Protein AF-A0A6A6HXL9-F1 (afdb_monomer_lite)

Structure (mmCIF, N/CA/C/O backbone):
data_AF-A0A6A6HXL9-F1
#
_entry.id   AF-A0A6A6HXL9-F1
#
loop_
_atom_site.group_PDB
_atom_site.id
_atom_site.type_symbol
_atom_site.label_atom_id
_atom_site.label_alt_id
_atom_site.label_comp_id
_atom_site.label_asym_id
_atom_site.label_entity_id
_atom_site.label_seq_id
_atom_site.pdbx_PDB_ins_code
_atom_site.Cartn_x
_atom_site.Cartn_y
_atom_site.Cartn_z
_atom_site.occupancy
_atom_site.B_iso_or_equiv
_atom_site.auth_seq_id
_atom_site.auth_comp_id
_atom_site.auth_asym_id
_atom_site.auth_atom_id
_atom_site.pdbx_PDB_model_num
ATOM 1 N N . MET A 1 1 ? -12.261 -59.265 17.329 1.00 47.91 1 MET A N 1
ATOM 2 C CA . MET A 1 1 ? -12.125 -58.884 15.908 1.00 47.91 1 MET A CA 1
ATOM 3 C C . MET A 1 1 ? -12.742 -57.507 15.734 1.00 47.91 1 MET A C 1
ATOM 5 O O . MET A 1 1 ? -13.935 -57.395 15.990 1.00 47.91 1 MET A O 1
ATOM 9 N N . PRO A 1 2 ? -11.963 -56.452 15.444 1.00 52.28 2 PRO A N 1
ATOM 10 C CA . PRO A 1 2 ? -12.512 -55.109 15.290 1.00 52.28 2 PRO A CA 1
ATOM 11 C C . PRO A 1 2 ? -13.145 -54.939 13.904 1.00 52.28 2 PRO A C 1
ATOM 13 O O . PRO A 1 2 ? -12.567 -55.336 12.894 1.00 52.28 2 PRO A O 1
ATOM 16 N N . ALA A 1 3 ? -14.354 -54.377 13.887 1.00 55.91 3 ALA A N 1
ATOM 17 C CA . ALA A 1 3 ? -15.133 -54.100 12.690 1.00 55.91 3 ALA A CA 1
ATOM 18 C C . ALA A 1 3 ? -14.475 -52.991 11.856 1.00 55.91 3 ALA A C 1
ATOM 20 O O . ALA A 1 3 ? -14.174 -51.907 12.356 1.00 55.91 3 ALA A O 1
ATOM 21 N N . SER A 1 4 ? -14.247 -53.285 10.580 1.00 59.31 4 SER A N 1
ATOM 22 C CA . SER A 1 4 ? -13.677 -52.380 9.589 1.00 59.31 4 SER A CA 1
ATOM 23 C C . SER A 1 4 ? -14.710 -51.318 9.204 1.00 59.31 4 SER A C 1
ATOM 25 O O . SER A 1 4 ? -15.701 -51.624 8.545 1.00 59.31 4 SER A O 1
ATOM 27 N N . ALA A 1 5 ? -14.496 -50.072 9.625 1.00 63.41 5 ALA A N 1
ATOM 28 C CA . ALA A 1 5 ? -15.310 -48.943 9.191 1.00 63.41 5 ALA A CA 1
ATOM 29 C C . ALA A 1 5 ? -14.911 -48.543 7.761 1.00 63.41 5 ALA A C 1
ATOM 31 O O . ALA A 1 5 ? -13.765 -48.177 7.502 1.00 63.41 5 ALA A O 1
ATOM 32 N N . SER A 1 6 ? -15.855 -48.640 6.825 1.00 66.69 6 SER A N 1
ATOM 33 C CA . SER A 1 6 ? -15.689 -48.216 5.434 1.00 66.69 6 SER A CA 1
ATOM 34 C C . SER A 1 6 ? -15.653 -46.690 5.337 1.00 66.69 6 SER A C 1
ATOM 36 O O . SER A 1 6 ? -16.589 -46.016 5.771 1.00 66.69 6 SER A O 1
ATOM 38 N N . VAL A 1 7 ? -14.584 -46.149 4.752 1.00 67.62 7 VAL A N 1
ATOM 39 C CA . VAL A 1 7 ? -14.419 -44.712 4.498 1.00 67.62 7 VAL A CA 1
ATOM 40 C C . VAL A 1 7 ? -15.369 -44.283 3.369 1.00 67.62 7 VAL A C 1
ATOM 42 O O . VAL A 1 7 ? -15.349 -44.910 2.309 1.00 67.62 7 VAL A O 1
ATOM 45 N N . PRO A 1 8 ? -16.201 -43.241 3.552 1.00 66.19 8 PRO A N 1
ATOM 46 C CA . PRO A 1 8 ? -17.099 -42.770 2.505 1.00 66.19 8 PRO A CA 1
ATOM 47 C C . PRO A 1 8 ? -16.317 -42.119 1.357 1.00 66.19 8 PRO A C 1
ATOM 49 O O . PRO A 1 8 ? -15.519 -41.203 1.554 1.00 66.19 8 PRO A O 1
ATOM 52 N N . THR A 1 9 ? -16.568 -42.595 0.139 1.00 68.81 9 THR A N 1
ATOM 53 C CA . THR A 1 9 ? -16.040 -42.025 -1.103 1.00 68.81 9 THR A CA 1
ATOM 54 C C . THR A 1 9 ? -16.767 -40.717 -1.415 1.00 68.81 9 THR A C 1
ATOM 56 O O . THR A 1 9 ? -17.932 -40.723 -1.805 1.00 68.81 9 THR A O 1
ATOM 59 N N . LEU A 1 10 ? -16.085 -39.584 -1.246 1.00 56.97 10 LEU A N 1
ATOM 60 C CA . LEU A 1 10 ? -16.590 -38.274 -1.659 1.00 56.97 10 LEU A CA 1
ATOM 61 C C . LEU A 1 10 ? -16.440 -38.114 -3.177 1.00 56.97 10 LEU A C 1
ATOM 63 O O . LEU A 1 10 ? -15.331 -38.018 -3.700 1.00 56.97 10 LEU A O 1
ATOM 67 N N . HIS A 1 11 ? -17.569 -38.088 -3.884 1.00 54.56 11 HIS A N 1
ATOM 68 C CA . HIS A 1 11 ? -17.631 -37.796 -5.313 1.00 54.56 11 HIS A CA 1
ATOM 69 C C . HIS A 1 11 ? -17.747 -36.279 -5.505 1.00 54.56 11 HIS A C 1
ATOM 71 O O . HIS A 1 11 ? -18.817 -35.696 -5.342 1.00 54.56 11 HIS A O 1
ATOM 77 N N . ILE A 1 12 ? -16.622 -35.626 -5.801 1.00 57.84 12 ILE A N 1
ATOM 78 C CA . ILE A 1 12 ? -16.583 -34.197 -6.124 1.00 57.84 12 ILE A CA 1
ATOM 79 C C . ILE A 1 12 ? -17.035 -34.049 -7.579 1.00 57.84 12 ILE A C 1
ATOM 81 O O . ILE A 1 12 ? -16.292 -34.372 -8.506 1.00 57.84 12 ILE A O 1
ATOM 85 N N . GLN A 1 13 ? -18.269 -33.591 -7.780 1.00 48.25 13 GLN A N 1
ATOM 86 C CA . GLN A 1 13 ? -18.764 -33.207 -9.099 1.00 48.25 13 GLN A CA 1
ATOM 87 C C . GLN A 1 13 ? -18.035 -31.932 -9.545 1.00 48.25 13 GLN A C 1
ATOM 89 O O . GLN A 1 13 ? -18.138 -30.891 -8.899 1.00 48.25 13 GLN A O 1
ATOM 94 N N . ARG A 1 14 ? -17.266 -32.029 -10.636 1.00 47.59 14 ARG A N 1
ATOM 95 C CA . ARG A 1 14 ? -16.669 -30.875 -11.319 1.00 47.59 14 ARG A CA 1
ATOM 96 C C . ARG A 1 14 ? -17.789 -30.077 -12.005 1.00 47.59 14 ARG A C 1
ATOM 98 O O . ARG A 1 14 ? -18.457 -30.652 -12.867 1.00 47.59 14 ARG A O 1
ATOM 105 N N . PRO A 1 15 ? -18.005 -28.796 -11.665 1.00 59.50 15 PRO A N 1
ATOM 106 C CA . PRO A 1 15 ? -18.901 -27.948 -12.439 1.00 59.50 15 PRO A CA 1
ATOM 107 C C . PRO A 1 15 ? -18.324 -27.789 -13.849 1.00 59.50 15 PRO A C 1
ATOM 109 O O . PRO A 1 15 ? -17.173 -27.392 -14.017 1.00 59.50 15 PRO A O 1
ATOM 112 N N . SER A 1 16 ? -19.116 -28.191 -14.838 1.00 63.38 16 SER A N 1
ATOM 113 C CA . SER A 1 16 ? -18.809 -28.085 -16.262 1.00 63.38 16 SER A CA 1
ATOM 114 C C . SER A 1 16 ? -19.539 -26.855 -16.781 1.00 63.38 16 SER A C 1
ATOM 116 O O . SER A 1 16 ? -20.730 -26.961 -17.016 1.00 63.38 16 SER A O 1
ATOM 118 N N . ASP A 1 17 ? -18.851 -25.716 -16.865 1.00 53.56 17 ASP A N 1
ATOM 119 C CA . ASP A 1 17 ? -19.251 -24.531 -17.642 1.00 53.56 17 ASP A CA 1
ATOM 120 C C . ASP A 1 17 ? -18.005 -23.634 -17.814 1.00 53.56 17 ASP A C 1
ATOM 122 O O . ASP A 1 17 ? -17.835 -22.600 -17.167 1.00 53.56 17 ASP A O 1
ATOM 126 N N . GLU A 1 18 ? -17.077 -24.098 -18.658 1.00 56.22 18 GLU A N 1
ATOM 127 C CA . GLU A 1 18 ? -15.934 -23.337 -19.178 1.00 56.22 18 GLU A CA 1
ATOM 128 C C . GLU A 1 18 ? -16.396 -22.518 -20.392 1.00 56.22 18 GLU A C 1
ATOM 130 O O . GLU A 1 18 ? -16.389 -22.981 -21.531 1.00 56.22 18 GLU A O 1
ATOM 135 N N . SER A 1 19 ? -16.812 -21.277 -20.155 1.00 59.06 19 SER A N 1
ATOM 136 C CA . SER A 1 19 ? -16.656 -20.223 -21.157 1.00 59.06 19 SER A CA 1
ATOM 137 C C . SER A 1 19 ? -15.348 -19.504 -20.848 1.00 59.06 19 SER A C 1
ATOM 139 O O . SER A 1 19 ? -15.317 -18.613 -19.995 1.00 59.06 19 SER A O 1
ATOM 141 N N . ASP A 1 20 ? -14.280 -19.954 -21.510 1.00 50.62 20 ASP A N 1
ATOM 142 C CA . ASP A 1 20 ? -12.926 -19.403 -21.463 1.00 50.62 20 ASP A CA 1
ATOM 143 C C . ASP A 1 20 ? -12.924 -17.935 -21.901 1.00 50.62 20 ASP A C 1
ATOM 145 O O . ASP A 1 20 ? -12.705 -17.580 -23.060 1.00 50.62 20 ASP A O 1
ATOM 149 N N . ASN A 1 21 ? -13.182 -17.050 -20.945 1.00 60.19 21 ASN A N 1
ATOM 150 C CA . ASN A 1 21 ? -12.810 -15.656 -21.061 1.00 60.19 21 ASN A CA 1
ATOM 151 C C . ASN A 1 21 ? -11.294 -15.614 -20.866 1.00 60.19 21 ASN A C 1
ATOM 153 O O . ASN A 1 21 ? -10.816 -15.610 -19.731 1.00 60.19 21 ASN A O 1
ATOM 157 N N . ILE A 1 22 ? -10.554 -15.684 -21.977 1.00 60.84 22 ILE A N 1
ATOM 158 C CA . ILE A 1 22 ? -9.100 -15.530 -22.026 1.00 60.84 22 ILE A CA 1
ATOM 159 C C . ILE A 1 22 ? -8.794 -14.126 -21.495 1.00 60.84 22 ILE A C 1
ATOM 161 O O . ILE A 1 22 ? -8.727 -13.156 -22.246 1.00 60.84 22 ILE A O 1
ATOM 165 N N . GLN A 1 23 ? -8.675 -14.001 -20.173 1.00 62.59 23 GLN A N 1
ATOM 166 C CA . GLN A 1 23 ? -8.097 -12.830 -19.541 1.00 62.59 23 GLN A CA 1
ATOM 167 C C . GLN A 1 23 ? -6.667 -12.768 -20.052 1.00 62.59 23 GLN A C 1
ATOM 169 O O . GLN A 1 23 ? -5.831 -13.578 -19.650 1.00 62.59 23 GLN A O 1
ATOM 174 N N . GLU A 1 24 ? -6.409 -11.844 -20.977 1.00 65.69 24 GLU A N 1
ATOM 175 C CA . GLU A 1 24 ? -5.057 -11.459 -21.350 1.00 65.69 24 GLU A CA 1
ATOM 176 C C . GLU A 1 24 ? -4.260 -11.297 -20.057 1.00 65.69 24 GLU A C 1
ATOM 178 O O . GLU A 1 24 ? -4.575 -10.461 -19.205 1.00 65.69 24 GLU A O 1
ATOM 183 N N . HIS A 1 25 ? -3.279 -12.179 -19.872 1.00 61.84 25 HIS A N 1
ATOM 184 C CA . HIS A 1 25 ? -2.370 -12.132 -18.745 1.00 61.84 25 HIS A CA 1
ATOM 185 C C . HIS A 1 25 ? -1.546 -10.856 -18.881 1.00 61.84 25 HIS A C 1
ATOM 187 O O . HIS A 1 25 ? -0.476 -10.860 -19.486 1.00 61.84 25 HIS A O 1
ATOM 193 N N . VAL A 1 26 ? -2.062 -9.753 -18.338 1.00 68.44 26 VAL A N 1
ATOM 194 C CA . VAL A 1 26 ? -1.298 -8.518 -18.197 1.00 68.44 26 VAL A CA 1
ATOM 195 C C . VAL A 1 26 ? -0.041 -8.887 -17.406 1.00 68.44 26 VAL A C 1
ATOM 197 O O . VAL A 1 26 ? -0.174 -9.420 -16.295 1.00 68.44 26 VAL A O 1
ATOM 200 N N . PRO A 1 27 ? 1.165 -8.689 -17.968 1.00 70.19 27 PRO A N 1
ATOM 201 C CA . PRO A 1 27 ? 2.398 -9.039 -17.287 1.00 70.19 27 PRO A CA 1
ATOM 202 C C . PRO A 1 27 ? 2.430 -8.322 -15.937 1.00 70.19 27 PRO A C 1
ATOM 204 O O . PRO A 1 27 ? 2.300 -7.102 -15.854 1.00 70.19 27 PRO A O 1
ATOM 207 N N . LEU A 1 28 ? 2.531 -9.107 -14.865 1.00 81.31 28 LEU A N 1
ATOM 208 C CA . LEU A 1 28 ? 2.589 -8.585 -13.507 1.00 81.31 28 LEU A CA 1
ATOM 209 C C . LEU A 1 28 ? 3.948 -7.910 -13.320 1.00 81.31 28 LEU A C 1
ATOM 211 O O . LEU A 1 28 ? 4.954 -8.583 -13.094 1.00 81.31 28 LEU A O 1
ATOM 215 N N . THR A 1 29 ? 3.980 -6.584 -13.418 1.00 85.44 29 THR A N 1
ATOM 216 C CA . THR A 1 29 ? 5.176 -5.803 -13.101 1.00 85.44 29 THR A CA 1
ATOM 217 C C . THR A 1 29 ? 5.514 -5.974 -11.622 1.00 85.44 29 THR A C 1
ATOM 219 O O . THR A 1 29 ? 4.645 -5.857 -10.750 1.00 85.44 29 THR A O 1
ATOM 222 N N . ILE A 1 30 ? 6.782 -6.275 -11.335 1.00 93.69 30 ILE A N 1
ATOM 223 C CA . ILE A 1 30 ? 7.296 -6.343 -9.966 1.00 93.69 30 ILE A CA 1
ATOM 224 C C . ILE A 1 30 ? 7.164 -4.946 -9.363 1.00 93.69 30 ILE A C 1
ATOM 226 O O . ILE A 1 30 ? 7.726 -3.983 -9.877 1.00 93.69 30 ILE A O 1
ATOM 230 N N . ALA A 1 31 ? 6.402 -4.836 -8.280 1.00 95.00 31 ALA A N 1
ATOM 231 C CA . ALA A 1 31 ? 6.216 -3.573 -7.586 1.00 95.00 31 ALA A CA 1
ATOM 232 C C . ALA A 1 31 ? 7.397 -3.264 -6.658 1.00 95.00 31 ALA A C 1
ATOM 234 O O . ALA A 1 31 ? 7.707 -2.101 -6.431 1.00 95.00 31 ALA A O 1
ATOM 235 N N . GLY A 1 32 ? 8.057 -4.294 -6.130 1.00 96.06 32 GLY A N 1
ATOM 236 C CA . GLY A 1 32 ? 9.288 -4.221 -5.341 1.00 96.06 32 GLY A CA 1
ATOM 237 C C . GLY A 1 32 ? 9.408 -5.433 -4.425 1.00 96.06 32 GLY A C 1
ATOM 238 O O . GLY A 1 32 ? 8.802 -6.458 -4.720 1.00 96.06 32 GLY A O 1
ATOM 239 N N . ASP A 1 33 ? 10.136 -5.320 -3.314 1.00 97.69 33 ASP A N 1
ATOM 240 C CA . ASP A 1 33 ? 10.477 -6.472 -2.469 1.00 97.69 33 ASP A CA 1
ATOM 241 C C . ASP A 1 33 ? 10.026 -6.317 -1.012 1.00 97.69 33 ASP A C 1
ATOM 243 O O . ASP A 1 33 ? 10.105 -5.247 -0.402 1.00 97.69 33 ASP A O 1
ATOM 247 N N . TRP A 1 34 ? 9.592 -7.429 -0.423 1.00 98.06 34 TRP A N 1
ATOM 248 C CA . TRP A 1 34 ? 9.350 -7.579 1.009 1.00 98.06 34 TRP A CA 1
ATOM 249 C C . TRP A 1 34 ? 10.509 -8.338 1.645 1.00 98.06 34 TRP A C 1
ATOM 251 O O . TRP A 1 34 ? 10.857 -9.430 1.204 1.00 98.06 34 TRP A O 1
ATOM 261 N N . HIS A 1 35 ? 11.077 -7.791 2.713 1.00 98.31 35 HIS A N 1
ATOM 262 C CA . HIS A 1 35 ? 12.181 -8.398 3.443 1.00 98.31 35 HIS A CA 1
ATOM 263 C C . HIS A 1 35 ? 11.702 -8.911 4.802 1.00 98.31 35 HIS A C 1
ATOM 265 O O . HIS A 1 35 ? 11.197 -8.170 5.656 1.00 98.31 35 HIS A O 1
ATOM 271 N N . CYS A 1 36 ? 11.881 -10.210 5.018 1.00 98.56 36 CYS A N 1
ATOM 272 C CA . CYS A 1 36 ? 11.519 -10.859 6.270 1.00 98.56 36 CYS A CA 1
ATOM 273 C C . CYS A 1 36 ? 12.477 -10.456 7.403 1.00 98.56 36 CYS A C 1
ATOM 275 O O . CYS A 1 36 ? 13.676 -10.700 7.318 1.00 98.56 36 CYS A O 1
ATOM 277 N N . CYS A 1 37 ? 11.965 -9.964 8.535 1.00 98.19 37 CYS A N 1
ATOM 278 C CA . CYS A 1 37 ? 12.830 -9.520 9.637 1.00 98.19 37 CYS A CA 1
ATOM 279 C C . CYS A 1 37 ? 13.621 -10.645 10.340 1.00 98.19 37 CYS A C 1
ATOM 281 O O . CYS A 1 37 ? 14.523 -10.354 11.122 1.00 98.19 37 CYS A O 1
ATOM 283 N N . LYS A 1 38 ? 13.276 -11.923 10.109 1.00 98.12 38 LYS A N 1
ATOM 284 C CA . LYS A 1 38 ? 13.962 -13.075 10.723 1.00 98.12 38 LYS A CA 1
ATOM 285 C C . LYS A 1 38 ? 15.112 -13.610 9.875 1.00 98.12 38 LYS A C 1
ATOM 287 O O . LYS A 1 38 ? 16.192 -13.820 10.407 1.00 98.12 38 LYS A O 1
ATOM 292 N N . CYS A 1 39 ? 14.883 -13.853 8.585 1.00 98.19 39 CYS A N 1
ATOM 293 C CA . CYS A 1 39 ? 15.895 -14.428 7.691 1.00 98.19 39 CYS A CA 1
ATOM 294 C C . CYS A 1 39 ? 16.477 -13.425 6.687 1.00 98.19 39 CYS A C 1
ATOM 296 O O . CYS A 1 39 ? 17.417 -13.775 5.987 1.00 98.19 39 CYS A O 1
ATOM 298 N N . GLN A 1 40 ? 15.927 -12.207 6.608 1.00 97.81 40 GLN A N 1
ATOM 299 C CA . GLN A 1 40 ? 16.353 -11.126 5.708 1.00 97.81 40 GLN A CA 1
ATOM 300 C C . GLN A 1 40 ? 16.277 -11.461 4.209 1.00 97.81 40 GLN A C 1
ATOM 302 O O . GLN A 1 40 ? 16.789 -10.709 3.387 1.00 97.81 40 GLN A O 1
ATOM 307 N N . LEU A 1 41 ? 15.611 -12.561 3.838 1.00 98.00 41 LEU A N 1
ATOM 308 C CA . LEU A 1 41 ? 15.417 -12.927 2.438 1.00 98.00 41 LEU A CA 1
ATOM 309 C C . LEU A 1 41 ? 14.388 -11.988 1.782 1.00 98.00 41 LEU A C 1
ATOM 311 O O . LEU A 1 41 ? 13.295 -11.825 2.346 1.00 98.00 41 LEU A O 1
ATOM 315 N N . PRO A 1 42 ? 14.713 -11.394 0.618 1.00 97.88 42 PRO A N 1
ATOM 316 C CA . PRO A 1 42 ? 13.768 -10.618 -0.172 1.00 97.88 42 PRO A CA 1
ATOM 317 C C . PRO A 1 42 ? 12.762 -11.544 -0.858 1.00 97.88 42 PRO A C 1
ATOM 319 O O . PRO A 1 42 ? 13.106 -12.618 -1.347 1.00 97.88 42 PRO A O 1
ATOM 322 N N . THR A 1 43 ? 11.503 -11.126 -0.900 1.00 97.44 43 THR A N 1
ATOM 323 C CA . THR A 1 43 ? 10.429 -11.787 -1.644 1.00 97.44 43 THR A CA 1
ATOM 324 C C . THR A 1 43 ? 9.775 -10.759 -2.563 1.00 97.44 43 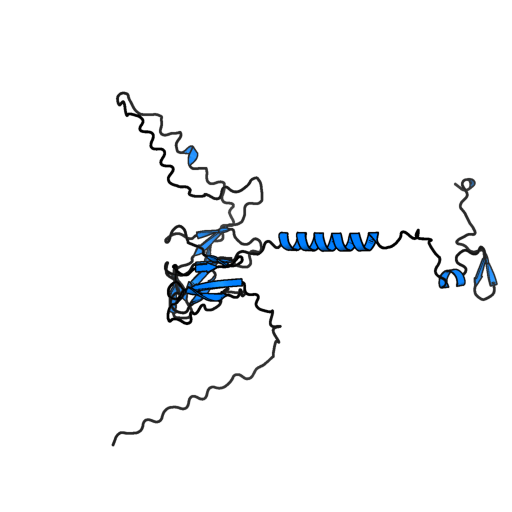THR A C 1
ATOM 326 O O . THR A 1 43 ? 9.304 -9.736 -2.053 1.00 97.44 43 THR A O 1
ATOM 329 N N . PRO A 1 44 ? 9.705 -11.010 -3.880 1.00 97.25 44 PRO A N 1
ATOM 330 C CA . PRO A 1 44 ? 9.127 -10.057 -4.814 1.00 97.25 44 PRO A CA 1
ATOM 331 C C . PRO A 1 44 ? 7.627 -9.890 -4.565 1.00 97.25 44 PRO A C 1
ATOM 333 O O . PRO A 1 44 ? 6.898 -10.849 -4.294 1.00 97.25 44 PRO A O 1
ATOM 336 N N . ILE A 1 45 ? 7.167 -8.653 -4.688 1.00 97.00 45 ILE A N 1
ATOM 337 C CA . ILE A 1 45 ? 5.783 -8.233 -4.517 1.00 97.00 45 ILE A CA 1
ATOM 338 C C . ILE A 1 45 ? 5.244 -7.782 -5.867 1.00 97.00 45 ILE A C 1
ATOM 340 O O . ILE A 1 45 ? 5.894 -7.047 -6.608 1.00 97.00 45 ILE A O 1
ATOM 344 N N . TYR A 1 46 ? 4.007 -8.169 -6.149 1.00 95.50 46 TYR A N 1
ATOM 345 C CA . TYR A 1 46 ? 3.286 -7.776 -7.351 1.00 95.50 46 TYR A CA 1
ATOM 346 C C . TYR A 1 46 ? 2.032 -7.016 -6.945 1.00 95.50 46 TYR A C 1
ATOM 348 O O . TYR A 1 46 ? 1.307 -7.462 -6.052 1.00 95.50 46 TYR A O 1
ATOM 356 N N . LEU A 1 47 ? 1.769 -5.891 -7.607 1.00 94.12 47 LEU A N 1
ATOM 357 C CA . LEU A 1 47 ? 0.547 -5.126 -7.388 1.00 94.12 47 LEU A CA 1
ATOM 358 C C . LEU A 1 47 ? -0.600 -5.694 -8.223 1.00 94.12 47 LEU A C 1
ATOM 360 O O . LEU A 1 47 ? -0.442 -6.009 -9.401 1.00 94.12 47 LEU A O 1
ATOM 364 N N . ARG A 1 48 ? -1.769 -5.823 -7.598 1.00 93.25 48 ARG A N 1
ATOM 365 C CA . ARG A 1 48 ? -3.011 -6.290 -8.222 1.00 93.25 48 ARG A CA 1
ATOM 366 C C . ARG A 1 48 ? -4.160 -5.355 -7.862 1.00 93.25 48 ARG A C 1
ATOM 368 O O . ARG A 1 48 ? -4.169 -4.751 -6.790 1.00 93.25 48 ARG A O 1
ATOM 375 N N . ALA A 1 49 ? -5.147 -5.259 -8.747 1.00 91.19 49 ALA A N 1
ATOM 376 C CA . ALA A 1 49 ? -6.395 -4.563 -8.452 1.00 91.19 49 ALA A CA 1
ATOM 377 C C . ALA A 1 49 ? -7.239 -5.337 -7.421 1.00 91.19 49 ALA A C 1
ATOM 379 O O . ALA A 1 49 ? -7.091 -6.554 -7.257 1.00 91.19 49 ALA A O 1
ATOM 380 N N . GLY A 1 50 ? -8.158 -4.641 -6.747 1.00 92.88 50 GLY A N 1
ATOM 381 C CA . GLY A 1 50 ? -9.111 -5.265 -5.832 1.00 92.88 50 GLY A CA 1
ATOM 382 C C . GLY A 1 50 ? -8.653 -5.324 -4.366 1.00 92.88 50 GLY A C 1
ATOM 383 O O . GLY A 1 50 ? -7.819 -4.528 -3.929 1.00 92.88 50 GLY A O 1
ATOM 384 N N . PRO A 1 51 ? -9.237 -6.223 -3.549 1.00 95.50 51 PRO A N 1
ATOM 385 C CA . PRO A 1 51 ? -9.138 -6.153 -2.088 1.00 95.50 51 PRO A CA 1
ATOM 386 C C . PRO A 1 51 ? -7.783 -6.588 -1.516 1.00 95.50 51 PRO A C 1
ATOM 388 O O . PRO A 1 51 ? -7.481 -6.221 -0.379 1.00 95.50 51 PRO A O 1
ATOM 391 N N . HIS A 1 52 ? -6.989 -7.344 -2.280 1.00 96.88 52 HIS A N 1
ATOM 392 C CA . HIS A 1 52 ? -5.725 -7.959 -1.859 1.00 96.88 52 HIS A CA 1
ATOM 393 C C . HIS A 1 52 ? -4.568 -7.482 -2.745 1.00 96.88 52 HIS A C 1
ATOM 395 O O . HIS A 1 52 ? -4.063 -8.252 -3.567 1.00 96.88 52 HIS A O 1
ATOM 401 N N . PRO A 1 53 ? -4.154 -6.210 -2.629 1.00 95.88 53 PRO A N 1
ATOM 402 C CA . PRO A 1 53 ? -3.313 -5.582 -3.638 1.00 95.88 53 PRO A CA 1
ATOM 403 C C . PRO A 1 53 ? -1.913 -6.190 -3.735 1.00 95.88 53 PRO A C 1
ATOM 405 O O . PRO A 1 53 ? -1.310 -6.090 -4.792 1.00 95.88 53 PRO A O 1
ATOM 408 N N . LEU A 1 54 ? -1.408 -6.838 -2.679 1.00 96.81 54 LEU A N 1
ATOM 409 C CA . LEU A 1 54 ? -0.102 -7.514 -2.675 1.00 96.81 54 LEU A CA 1
ATOM 410 C C . LEU A 1 54 ? -0.231 -9.049 -2.735 1.00 96.81 54 LEU A C 1
ATOM 412 O O . LEU A 1 54 ? 0.766 -9.761 -2.663 1.00 96.81 54 LEU A O 1
ATOM 416 N N . GLY A 1 55 ? -1.456 -9.585 -2.799 1.00 96.94 55 GLY A N 1
ATOM 417 C CA . GLY A 1 55 ? -1.706 -11.019 -2.641 1.00 96.94 55 GLY A CA 1
ATOM 418 C C . GLY A 1 55 ? -1.341 -11.541 -1.245 1.00 96.94 55 GLY A C 1
ATOM 419 O O . GLY A 1 55 ? -1.498 -10.825 -0.251 1.00 96.94 55 GLY A O 1
ATOM 420 N N . ALA A 1 56 ? -0.906 -12.803 -1.171 1.00 97.38 56 ALA A N 1
ATOM 421 C CA . ALA A 1 56 ? -0.422 -13.440 0.051 1.00 97.38 56 ALA A CA 1
ATOM 422 C C . ALA A 1 56 ? 1.109 -13.423 0.091 1.00 97.38 56 ALA A C 1
ATOM 424 O O . ALA A 1 56 ? 1.762 -14.000 -0.776 1.00 97.38 56 ALA A O 1
ATOM 425 N N . LEU A 1 57 ? 1.668 -12.782 1.114 1.00 97.56 57 LEU A N 1
ATOM 426 C CA . LEU A 1 57 ? 3.102 -12.733 1.360 1.00 97.56 57 LEU A CA 1
ATOM 427 C C . LEU A 1 57 ? 3.511 -13.920 2.235 1.00 97.56 57 LEU A C 1
ATOM 429 O O . LEU A 1 57 ? 3.006 -14.105 3.347 1.00 97.56 57 LEU A O 1
ATOM 433 N N . ALA A 1 58 ? 4.446 -14.722 1.741 1.00 96.44 58 ALA A N 1
ATOM 434 C CA . ALA A 1 58 ? 4.989 -15.868 2.452 1.00 96.44 58 ALA A CA 1
ATOM 435 C C . ALA A 1 58 ? 6.507 -15.862 2.328 1.00 96.44 58 ALA A C 1
ATOM 437 O O . ALA A 1 58 ? 7.043 -15.664 1.243 1.00 96.44 58 ALA A O 1
ATOM 438 N N . CYS A 1 59 ? 7.190 -16.057 3.452 1.00 97.06 59 CYS A N 1
ATOM 439 C CA . CYS A 1 59 ? 8.628 -16.268 3.455 1.00 97.06 59 CYS A CA 1
ATOM 440 C C . CYS A 1 59 ? 8.925 -17.765 3.328 1.00 97.06 59 CYS A C 1
ATOM 442 O O . CYS A 1 59 ? 8.092 -18.596 3.692 1.00 97.06 59 CYS A O 1
ATOM 444 N N . GLU A 1 60 ? 10.133 -18.110 2.884 1.00 96.56 60 GLU A N 1
ATOM 445 C CA . GLU A 1 60 ? 10.639 -19.486 2.937 1.00 96.56 60 GLU A CA 1
ATOM 446 C C . GLU A 1 60 ? 10.794 -19.990 4.380 1.00 96.56 60 GLU A C 1
ATOM 448 O O . GLU A 1 60 ? 10.618 -21.173 4.665 1.00 96.56 60 GLU A O 1
ATOM 453 N N . CYS A 1 61 ? 11.087 -19.089 5.323 1.00 97.38 61 CYS A N 1
ATOM 454 C CA . CYS A 1 61 ? 11.058 -19.414 6.745 1.00 97.38 61 CYS A CA 1
ATOM 455 C C . CYS A 1 61 ? 9.608 -19.386 7.281 1.00 97.38 61 CYS A C 1
ATOM 457 O O . CYS A 1 61 ? 8.748 -18.714 6.711 1.00 97.38 61 CYS A O 1
ATOM 459 N N . PRO A 1 62 ? 9.303 -20.022 8.429 1.00 97.19 62 PRO A N 1
ATOM 460 C CA . PRO A 1 62 ? 7.943 -20.059 8.986 1.00 97.19 62 PRO A CA 1
ATOM 461 C C . PRO A 1 62 ? 7.434 -18.695 9.498 1.00 97.19 62 PRO A C 1
ATOM 463 O O . PRO A 1 62 ? 6.392 -18.620 10.147 1.00 97.19 62 PRO A O 1
ATOM 466 N N . HIS A 1 63 ? 8.169 -17.609 9.255 1.00 97.44 63 HIS A N 1
ATOM 467 C CA . HIS A 1 63 ? 7.777 -16.269 9.650 1.00 97.44 63 HIS A CA 1
ATOM 468 C C . HIS A 1 63 ? 6.682 -15.719 8.739 1.00 97.44 63 HIS A C 1
ATOM 470 O O . HIS A 1 63 ? 6.800 -15.726 7.513 1.00 97.44 63 HIS A O 1
ATOM 476 N N . LYS A 1 64 ? 5.628 -15.196 9.358 1.00 97.75 64 LYS A N 1
ATOM 477 C CA . LYS A 1 64 ? 4.587 -14.440 8.670 1.00 97.75 64 LYS A CA 1
ATOM 478 C C . LYS A 1 64 ? 4.916 -12.946 8.680 1.00 97.75 64 LYS A C 1
ATOM 480 O O . LYS A 1 64 ? 5.630 -12.500 9.580 1.00 97.75 64 LYS A O 1
ATOM 485 N N . PRO A 1 65 ? 4.419 -12.176 7.697 1.00 97.81 65 PRO A N 1
ATOM 486 C CA . PRO A 1 65 ? 4.591 -10.729 7.679 1.00 97.81 65 PRO A CA 1
ATOM 487 C C . PRO A 1 65 ? 4.134 -10.096 8.994 1.00 97.81 65 PRO A C 1
ATOM 489 O O . PRO A 1 65 ? 3.057 -10.400 9.502 1.00 97.81 65 PRO A O 1
ATOM 492 N N . CYS A 1 66 ? 4.964 -9.212 9.536 1.00 97.44 66 CYS A N 1
ATOM 493 C CA . CYS A 1 66 ? 4.709 -8.477 10.771 1.00 97.44 66 CYS A CA 1
ATOM 494 C C . CYS A 1 66 ? 5.262 -7.053 10.650 1.00 97.44 66 CYS A C 1
ATOM 496 O O . CYS A 1 66 ? 6.024 -6.765 9.722 1.00 97.44 66 CYS A O 1
ATOM 498 N N . GLY A 1 67 ? 4.930 -6.181 11.601 1.00 96.12 67 GLY A N 1
ATOM 499 C CA . GLY A 1 67 ? 5.348 -4.774 11.605 1.00 96.12 67 GLY A CA 1
ATOM 500 C C . GLY A 1 67 ? 6.865 -4.538 11.576 1.00 96.12 67 GLY A C 1
ATOM 501 O O . GLY A 1 67 ? 7.298 -3.474 11.152 1.00 96.12 67 GLY A O 1
ATOM 502 N N . ASN A 1 68 ? 7.677 -5.534 11.954 1.00 97.56 68 ASN A N 1
ATOM 503 C CA . ASN A 1 68 ? 9.143 -5.450 11.902 1.00 97.56 68 ASN A CA 1
ATOM 504 C C . ASN A 1 68 ? 9.737 -5.825 10.537 1.00 97.56 68 ASN A C 1
ATOM 506 O O . ASN A 1 68 ? 10.936 -5.649 10.326 1.00 97.56 68 ASN A O 1
ATOM 510 N N . CYS A 1 69 ? 8.946 -6.403 9.632 1.00 98.19 69 CYS A N 1
ATOM 511 C CA . CYS A 1 69 ? 9.406 -6.640 8.269 1.00 98.19 69 CYS A CA 1
ATOM 512 C C . CYS A 1 69 ? 9.482 -5.323 7.496 1.00 98.19 69 CYS A C 1
ATOM 514 O O . CYS A 1 69 ? 8.750 -4.383 7.802 1.00 98.19 69 CYS A O 1
ATOM 516 N N . THR A 1 70 ? 10.328 -5.276 6.471 1.00 98.12 70 THR A N 1
ATOM 517 C CA . THR A 1 70 ? 10.537 -4.066 5.672 1.00 98.12 70 THR A CA 1
ATOM 518 C C . THR A 1 70 ? 10.041 -4.255 4.243 1.00 98.12 70 THR A C 1
ATOM 520 O O . THR A 1 70 ? 9.983 -5.367 3.716 1.00 98.12 70 THR A O 1
ATOM 523 N N . LEU A 1 71 ? 9.630 -3.148 3.627 1.00 97.81 71 LEU A N 1
ATOM 524 C CA . LEU A 1 71 ? 9.222 -3.072 2.227 1.00 97.81 71 LEU A CA 1
ATOM 525 C C . LEU A 1 71 ? 10.194 -2.135 1.511 1.00 97.81 71 LEU A C 1
ATOM 527 O O . LEU A 1 71 ? 10.370 -0.991 1.931 1.00 97.81 71 LEU A O 1
ATOM 531 N N . THR A 1 72 ? 10.825 -2.624 0.454 1.00 95.88 72 THR A N 1
ATOM 532 C CA . THR A 1 72 ? 11.754 -1.874 -0.399 1.00 95.88 72 THR A CA 1
ATOM 533 C C . THR A 1 72 ? 11.143 -1.778 -1.786 1.00 95.88 72 THR A C 1
ATOM 535 O O . THR A 1 72 ? 11.173 -2.730 -2.563 1.00 95.88 72 THR A O 1
ATOM 538 N N . SER A 1 73 ? 10.508 -0.644 -2.062 1.00 93.19 73 SER A N 1
ATOM 539 C CA . SER A 1 73 ? 9.792 -0.390 -3.306 1.00 93.19 73 SER A CA 1
ATOM 540 C C . SER A 1 73 ? 9.512 1.105 -3.448 1.00 93.19 73 SER A C 1
ATOM 542 O O . SER A 1 73 ? 9.209 1.785 -2.462 1.00 93.19 73 SER A O 1
ATOM 544 N N . ASP A 1 74 ? 9.552 1.600 -4.682 1.00 92.06 74 ASP A N 1
ATOM 545 C CA . ASP A 1 74 ? 9.102 2.956 -5.001 1.00 92.06 74 ASP A CA 1
ATOM 546 C C . ASP A 1 74 ? 7.568 3.060 -5.008 1.00 92.06 74 ASP A C 1
ATOM 548 O O . ASP A 1 74 ? 7.013 4.084 -4.596 1.00 92.06 74 ASP A O 1
ATOM 552 N N . LEU A 1 75 ? 6.891 1.970 -5.391 1.00 93.94 75 LEU A N 1
ATOM 553 C CA . LEU A 1 75 ? 5.435 1.867 -5.524 1.00 93.94 75 LEU A CA 1
ATOM 554 C C . LEU A 1 75 ? 4.723 1.432 -4.236 1.00 93.94 75 LEU A C 1
ATOM 556 O O . LEU A 1 75 ? 3.536 1.703 -4.077 1.00 93.94 75 LEU A O 1
ATOM 560 N N . VAL A 1 76 ? 5.400 0.749 -3.311 1.00 96.12 76 VAL A N 1
ATOM 561 C CA . VAL A 1 76 ? 4.805 0.235 -2.067 1.00 96.12 76 VAL A CA 1
ATOM 562 C C . VAL A 1 76 ? 5.691 0.584 -0.878 1.00 96.12 76 VAL A C 1
ATOM 564 O O . VAL A 1 76 ? 6.717 -0.041 -0.627 1.00 96.12 76 VAL A O 1
ATOM 567 N N . LYS A 1 77 ? 5.269 1.568 -0.089 1.00 96.44 77 LYS A N 1
ATOM 568 C CA . LYS A 1 77 ? 6.024 2.040 1.076 1.00 96.44 77 LYS A CA 1
ATOM 569 C C . LYS A 1 77 ? 5.436 1.486 2.358 1.00 96.44 77 LYS A C 1
ATOM 571 O O . LYS A 1 77 ? 4.220 1.372 2.497 1.00 96.44 77 LYS A O 1
ATOM 576 N N . GLN A 1 78 ? 6.297 1.175 3.320 1.00 96.50 78 GLN A N 1
ATOM 577 C CA . GLN A 1 78 ? 5.844 0.842 4.664 1.00 96.50 78 GLN A CA 1
ATOM 578 C C . GLN A 1 78 ? 5.160 2.059 5.293 1.00 96.50 78 GLN A C 1
ATOM 580 O O . GLN A 1 78 ? 5.686 3.173 5.258 1.00 96.50 78 GLN A O 1
ATOM 585 N N . PHE A 1 79 ? 3.979 1.838 5.862 1.00 95.00 79 PHE A N 1
ATOM 586 C CA . PHE A 1 79 ? 3.196 2.861 6.542 1.00 95.00 79 PHE A CA 1
ATOM 587 C C . PHE A 1 79 ? 3.059 2.484 8.014 1.00 95.00 79 PHE A C 1
ATOM 589 O O . PHE A 1 79 ? 2.749 1.341 8.328 1.00 95.00 79 PHE A O 1
ATOM 596 N N . LEU A 1 80 ? 3.281 3.440 8.914 1.00 92.62 80 LEU A N 1
ATOM 597 C CA . LEU A 1 80 ? 3.108 3.256 10.353 1.00 92.62 80 LEU A CA 1
ATOM 598 C C . LEU A 1 80 ? 2.005 4.213 10.824 1.00 92.62 80 LEU A C 1
ATOM 600 O O . LEU A 1 80 ? 2.227 5.428 10.803 1.00 92.62 80 LEU A O 1
ATOM 604 N N . PRO A 1 81 ? 0.817 3.703 11.201 1.00 88.31 81 PRO A N 1
ATOM 605 C CA . PRO A 1 81 ? -0.233 4.527 11.791 1.00 88.31 81 PRO A CA 1
ATOM 606 C C . PRO A 1 81 ? 0.298 5.282 13.020 1.00 88.31 81 PRO A C 1
ATOM 608 O O . PRO A 1 81 ? 1.033 4.714 13.823 1.00 88.31 81 PRO A O 1
ATOM 611 N N . ILE A 1 82 ? -0.042 6.570 13.142 1.00 84.62 82 ILE A N 1
ATOM 612 C CA . ILE A 1 82 ? 0.483 7.448 14.207 1.00 84.62 82 ILE A CA 1
ATOM 613 C C . ILE A 1 82 ? -0.087 7.060 15.571 1.00 84.62 82 ILE A C 1
ATOM 615 O O . ILE A 1 82 ? 0.654 7.025 16.547 1.00 84.62 82 ILE A O 1
ATOM 619 N N . ASP A 1 83 ? -1.388 6.782 15.618 1.00 77.12 83 ASP A N 1
ATOM 620 C CA . ASP A 1 83 ? -2.108 6.444 16.836 1.00 77.12 83 ASP A CA 1
ATOM 621 C C . ASP A 1 83 ? -2.934 5.179 16.591 1.00 77.12 83 ASP A C 1
ATOM 623 O O . ASP A 1 83 ? -3.684 5.068 15.624 1.00 77.12 83 ASP A O 1
ATOM 627 N N . GLU A 1 84 ? -2.767 4.209 17.483 1.00 68.94 84 GLU A N 1
ATOM 628 C CA . GLU A 1 84 ? -3.301 2.849 17.358 1.00 68.94 84 GLU A CA 1
ATOM 629 C C . GLU A 1 84 ? -4.825 2.768 17.552 1.00 68.94 84 GLU A C 1
ATOM 631 O O . GLU A 1 84 ? -5.461 1.804 17.129 1.00 68.94 84 GLU A O 1
ATOM 636 N N . ALA A 1 85 ? -5.409 3.777 18.204 1.00 73.19 85 ALA A N 1
ATOM 637 C CA . ALA A 1 85 ? -6.812 3.797 18.608 1.00 73.19 85 ALA A CA 1
ATOM 638 C C . ALA A 1 85 ? -7.707 4.668 17.713 1.00 73.19 85 ALA A C 1
ATOM 640 O O . ALA A 1 85 ? -8.931 4.601 17.838 1.00 73.19 85 ALA A O 1
ATOM 641 N N . GLU A 1 86 ? -7.129 5.493 16.835 1.00 81.88 86 GLU A N 1
ATOM 642 C CA . GLU A 1 86 ? -7.889 6.443 16.022 1.00 81.88 86 GLU A CA 1
ATOM 643 C C . GLU A 1 86 ? -7.793 6.122 14.522 1.00 81.88 86 GLU A C 1
ATOM 645 O O . GLU A 1 86 ? -6.720 5.769 14.027 1.00 81.88 86 GLU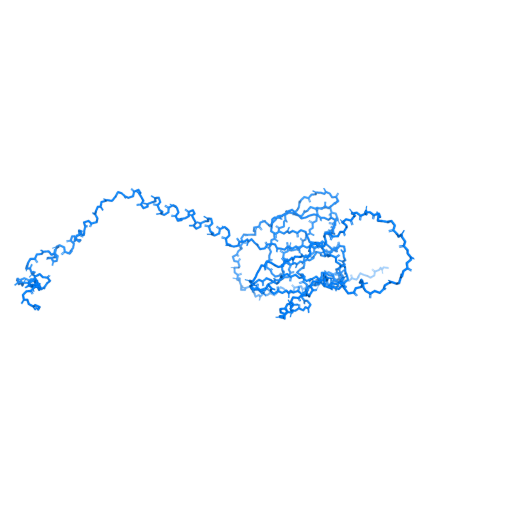 A O 1
ATOM 650 N N . PRO A 1 87 ? -8.897 6.270 13.762 1.00 84.50 87 PRO A N 1
ATOM 651 C CA . PRO A 1 87 ? -8.871 6.153 12.310 1.00 84.50 87 PRO A CA 1
ATOM 652 C C . PRO A 1 87 ? -7.834 7.091 11.688 1.00 84.50 87 PRO A C 1
ATOM 654 O O . PRO A 1 87 ? -7.823 8.295 11.962 1.00 84.50 87 PRO A O 1
ATOM 657 N N . ALA A 1 88 ? -7.001 6.569 10.790 1.00 85.81 88 ALA A N 1
ATOM 658 C CA . ALA A 1 88 ? -6.032 7.397 10.086 1.00 85.81 88 ALA A CA 1
ATOM 659 C C . ALA A 1 88 ? -6.749 8.258 9.038 1.00 85.81 88 ALA A C 1
ATOM 661 O O . ALA A 1 88 ? -7.505 7.746 8.210 1.00 85.81 88 ALA A O 1
ATOM 662 N N . VAL A 1 89 ? -6.499 9.568 9.049 1.00 86.94 89 VAL A N 1
ATOM 663 C CA . VAL A 1 89 ? -7.020 10.490 8.032 1.00 86.94 89 VAL A CA 1
ATOM 664 C C . VAL A 1 89 ? -6.014 10.585 6.892 1.00 86.94 89 VAL A C 1
ATOM 666 O O . VAL A 1 89 ? -4.932 11.150 7.053 1.00 86.94 89 VAL A O 1
ATOM 669 N N . ILE A 1 90 ? -6.379 10.038 5.737 1.00 86.12 90 ILE A N 1
ATOM 670 C CA . ILE A 1 90 ? -5.529 9.977 4.545 1.00 86.12 90 ILE A CA 1
ATOM 671 C C . ILE A 1 90 ? -6.123 10.814 3.404 1.00 86.12 90 ILE A C 1
ATOM 673 O O . ILE A 1 90 ? -7.345 10.971 3.334 1.00 86.12 90 ILE A O 1
ATOM 677 N N . PRO A 1 91 ? -5.300 11.352 2.487 1.00 82.75 91 PRO A N 1
ATOM 678 C CA . PRO A 1 91 ? -5.803 11.909 1.237 1.00 82.75 91 PRO A CA 1
ATOM 679 C C . PRO A 1 91 ? -6.556 10.826 0.456 1.00 82.75 91 PRO A C 1
ATOM 681 O O . PRO A 1 91 ? -6.032 9.731 0.244 1.00 82.75 91 PRO A O 1
ATOM 684 N N . ALA A 1 92 ? -7.787 11.116 0.047 1.00 79.81 92 ALA A N 1
ATOM 685 C CA . ALA A 1 92 ? -8.533 10.254 -0.853 1.00 79.81 92 ALA A CA 1
ATOM 686 C C . ALA A 1 92 ? -7.889 10.304 -2.247 1.00 79.81 92 ALA A C 1
ATOM 688 O O . ALA A 1 92 ? -7.440 11.365 -2.691 1.00 79.81 92 ALA A O 1
ATOM 689 N N . SER A 1 93 ? -7.846 9.161 -2.937 1.00 76.69 93 SER A N 1
ATOM 690 C CA . SER A 1 93 ? -7.378 9.123 -4.325 1.00 76.69 93 SER A CA 1
ATOM 691 C C . SER A 1 93 ? -8.278 10.024 -5.187 1.00 76.69 93 SER A C 1
ATOM 693 O O . SER A 1 93 ? -9.504 9.975 -5.033 1.00 76.69 93 SER A O 1
ATOM 695 N N . PRO A 1 94 ? -7.715 10.848 -6.093 1.00 70.62 94 PRO A N 1
ATOM 696 C CA . PRO A 1 94 ? -8.493 11.755 -6.940 1.00 70.62 94 PRO A CA 1
ATOM 697 C C . PRO A 1 94 ? -9.455 11.013 -7.874 1.00 70.62 94 PRO A C 1
ATOM 699 O O . PRO A 1 94 ? -10.478 11.569 -8.269 1.00 70.62 94 PRO A O 1
ATOM 702 N N . THR A 1 95 ? -9.150 9.757 -8.214 1.00 75.19 95 THR A N 1
ATOM 703 C CA . THR A 1 95 ? -10.017 8.895 -9.030 1.00 75.19 95 THR A CA 1
ATOM 704 C C . THR A 1 95 ? -11.160 8.288 -8.214 1.00 75.19 95 THR A C 1
ATOM 706 O O . THR A 1 95 ? -12.118 7.767 -8.784 1.00 75.19 95 THR A O 1
ATOM 709 N N . GLY A 1 96 ? -11.081 8.350 -6.879 1.00 69.75 96 GLY A N 1
ATOM 710 C CA . GLY A 1 96 ? -12.087 7.838 -5.949 1.00 69.75 96 GLY A CA 1
ATOM 711 C C . GLY A 1 96 ? -12.276 6.318 -5.976 1.00 69.75 96 GLY A C 1
ATOM 712 O O . GLY A 1 96 ? -13.188 5.827 -5.302 1.00 69.75 96 GLY A O 1
ATOM 713 N N . GLN A 1 97 ? -11.457 5.589 -6.743 1.00 76.44 97 GLN A N 1
ATOM 714 C CA . GLN A 1 97 ? -11.682 4.174 -7.030 1.00 76.44 97 GLN A CA 1
ATOM 715 C C . GLN A 1 97 ? -11.218 3.258 -5.897 1.00 76.44 97 GLN A C 1
ATOM 717 O O . GLN A 1 97 ? -11.970 2.365 -5.517 1.00 76.44 97 GLN A O 1
ATOM 722 N N . GLU A 1 98 ? -10.039 3.478 -5.305 1.00 87.38 98 GLU A N 1
ATOM 723 C CA . GLU A 1 98 ? -9.506 2.576 -4.277 1.00 87.38 98 GLU A CA 1
ATOM 724 C C . GLU A 1 98 ? -8.702 3.321 -3.200 1.00 87.38 98 GLU A C 1
ATOM 726 O O . GLU A 1 98 ? -8.057 4.336 -3.456 1.00 87.38 98 GLU A O 1
ATOM 731 N N . VAL A 1 99 ? -8.734 2.805 -1.967 1.00 91.12 99 VAL A N 1
ATOM 732 C CA . VAL A 1 99 ? -7.907 3.301 -0.858 1.00 91.12 99 VAL A CA 1
ATOM 733 C C . VAL A 1 99 ? -6.463 2.828 -1.078 1.00 91.12 99 VAL A C 1
ATOM 735 O O . VAL A 1 99 ? -6.241 1.611 -1.109 1.00 91.12 99 VAL A O 1
ATOM 738 N N . PRO A 1 100 ? -5.466 3.727 -1.199 1.00 94.06 100 PRO A N 1
ATOM 739 C CA . PRO A 1 100 ? -4.076 3.365 -1.492 1.00 94.06 100 PRO A CA 1
ATOM 740 C C . PRO A 1 100 ? -3.310 2.916 -0.238 1.00 94.06 100 PRO A C 1
ATOM 742 O O . PRO A 1 100 ? -2.105 3.098 -0.129 1.00 94.06 100 PRO A O 1
ATOM 745 N N . PHE A 1 101 ? -4.004 2.347 0.741 1.00 95.62 101 PHE A N 1
ATOM 746 C CA . PHE A 1 101 ? -3.435 1.895 2.003 1.00 95.62 101 PHE A CA 1
ATOM 747 C C . PHE A 1 101 ? -3.960 0.506 2.327 1.00 95.62 101 PHE A C 1
ATOM 749 O O . PHE A 1 101 ? -5.059 0.136 1.904 1.00 95.62 101 PHE A O 1
ATOM 756 N N . GLY A 1 102 ? -3.190 -0.257 3.092 1.00 96.62 102 GLY A N 1
ATOM 757 C CA . GLY A 1 102 ? -3.587 -1.590 3.512 1.00 96.62 102 GLY A CA 1
ATOM 758 C C . GLY A 1 102 ? -2.744 -2.159 4.639 1.00 96.62 102 GLY A C 1
ATOM 759 O O . GLY A 1 102 ? -1.788 -1.538 5.102 1.00 96.62 102 GLY A O 1
ATOM 760 N N . SER A 1 103 ? -3.125 -3.352 5.077 1.00 97.44 103 SER A N 1
ATOM 761 C CA . SER A 1 103 ? -2.425 -4.142 6.087 1.00 97.44 103 SER A CA 1
ATOM 762 C C . SER A 1 103 ? -2.322 -5.603 5.654 1.00 97.44 103 SER A C 1
ATOM 764 O O . SER A 1 103 ? -3.077 -6.075 4.803 1.00 97.44 103 SER A O 1
ATOM 766 N N . VAL A 1 104 ? -1.338 -6.322 6.190 1.00 98.25 104 VAL A N 1
ATOM 767 C CA . VAL A 1 104 ? -1.104 -7.738 5.891 1.00 98.25 104 VAL A CA 1
ATOM 768 C C . VAL A 1 104 ? -1.445 -8.587 7.106 1.00 98.25 104 VAL A C 1
ATOM 770 O O . VAL A 1 104 ? -0.940 -8.347 8.201 1.00 98.25 104 VAL A O 1
ATOM 773 N N . CYS A 1 105 ? -2.285 -9.604 6.907 1.00 98.38 105 CYS A N 1
ATOM 774 C CA . CYS A 1 105 ? -2.680 -10.522 7.967 1.00 98.38 105 CYS A CA 1
ATOM 775 C C . CYS A 1 105 ? -1.460 -11.271 8.526 1.00 98.38 105 CYS A C 1
ATOM 777 O O . CYS A 1 105 ? -0.782 -11.999 7.801 1.00 98.38 105 CYS A O 1
ATOM 779 N N . THR A 1 106 ? -1.238 -11.164 9.835 1.00 97.62 106 THR A N 1
ATOM 780 C CA . THR A 1 106 ? -0.107 -11.783 10.544 1.00 97.62 106 THR A CA 1
ATOM 781 C C . THR A 1 106 ? -0.199 -13.308 10.646 1.00 97.62 106 THR A C 1
ATOM 783 O O . THR A 1 106 ? 0.801 -13.962 10.923 1.00 97.62 106 THR A O 1
ATOM 786 N N . ALA A 1 107 ? -1.367 -13.906 10.382 1.00 97.69 107 ALA A N 1
ATOM 787 C CA . ALA A 1 107 ? -1.557 -15.357 10.417 1.00 97.69 107 ALA A CA 1
ATOM 788 C C . ALA A 1 107 ? -1.297 -16.031 9.057 1.00 97.69 107 ALA A C 1
ATOM 790 O O . ALA A 1 107 ? -0.515 -16.979 8.961 1.00 97.69 107 ALA A O 1
ATOM 791 N N . CYS A 1 108 ? -1.941 -15.553 7.987 1.00 97.88 108 CYS A N 1
ATOM 792 C CA . CYS A 1 108 ? -1.856 -16.182 6.662 1.00 97.88 108 CYS A CA 1
ATOM 793 C C . CYS A 1 108 ? -0.988 -15.419 5.652 1.00 97.88 108 CYS A C 1
ATOM 795 O O . CYS A 1 108 ? -0.643 -15.985 4.619 1.00 97.88 108 CYS A O 1
ATOM 797 N N . GLY A 1 109 ? -0.622 -14.166 5.937 1.00 97.94 109 GLY A N 1
ATOM 798 C CA . GLY A 1 109 ? 0.133 -13.311 5.019 1.00 97.94 109 GLY A CA 1
ATOM 799 C C . GLY A 1 109 ? -0.706 -12.639 3.930 1.00 97.94 109 GLY A C 1
ATOM 800 O O . GLY A 1 109 ? -0.150 -11.938 3.092 1.00 97.94 109 GLY A O 1
ATOM 801 N N . LEU A 1 110 ? -2.031 -12.823 3.913 1.00 98.19 110 LEU A N 1
ATOM 802 C CA . LEU A 1 110 ? -2.908 -12.184 2.931 1.00 98.19 110 LEU A CA 1
ATOM 803 C C . LEU A 1 110 ? -3.012 -10.674 3.190 1.00 98.19 110 LEU A C 1
ATOM 805 O O . LEU A 1 110 ? -3.368 -10.246 4.291 1.00 98.19 110 LEU A O 1
ATOM 809 N N . SER A 1 111 ? -2.693 -9.874 2.175 1.00 98.12 111 SER A N 1
ATOM 810 C CA . SER A 1 111 ? -2.833 -8.415 2.204 1.00 98.12 111 SER A CA 1
ATOM 811 C C . SER A 1 111 ? -4.286 -7.985 2.062 1.00 98.12 111 SER A C 1
ATOM 813 O O . SER A 1 111 ? -5.078 -8.654 1.409 1.00 98.12 111 SER A O 1
ATOM 815 N N . TRP A 1 112 ? -4.638 -6.846 2.640 1.00 97.81 112 TRP A N 1
ATOM 816 C CA . TRP A 1 112 ? -5.974 -6.276 2.601 1.00 97.81 112 TRP A CA 1
ATOM 817 C C . TRP A 1 112 ? -5.892 -4.768 2.423 1.00 97.81 112 TRP A C 1
ATOM 819 O O . TRP A 1 112 ? -5.128 -4.107 3.124 1.00 97.81 112 TRP A O 1
ATOM 829 N N . ARG A 1 113 ? -6.717 -4.197 1.542 1.00 96.38 113 ARG A N 1
ATOM 830 C CA . ARG A 1 113 ? -6.928 -2.742 1.531 1.00 96.38 113 ARG A CA 1
ATOM 831 C C . ARG A 1 113 ? -7.551 -2.284 2.850 1.00 96.38 113 ARG A C 1
ATOM 833 O O . ARG A 1 113 ? -8.420 -2.972 3.399 1.00 96.38 113 ARG A O 1
ATOM 840 N N . ALA A 1 114 ? -7.113 -1.125 3.329 1.00 95.25 114 ALA A N 1
ATOM 841 C CA . ALA A 1 114 ? -7.647 -0.484 4.518 1.00 95.25 114 ALA A CA 1
ATOM 842 C C . ALA A 1 114 ? -9.129 -0.160 4.302 1.00 95.25 114 ALA A C 1
ATOM 844 O O . ALA A 1 114 ? -9.552 0.195 3.194 1.00 95.25 114 ALA A O 1
ATOM 845 N N . ARG A 1 115 ? -9.931 -0.328 5.355 1.00 92.25 115 ARG A N 1
ATOM 846 C CA . ARG A 1 115 ? -11.375 -0.119 5.265 1.00 92.25 115 ARG A CA 1
ATOM 847 C C . ARG A 1 115 ? -11.674 1.352 5.475 1.00 92.25 115 ARG A C 1
ATOM 849 O O . ARG A 1 115 ? -11.262 1.942 6.464 1.00 92.25 115 ARG A O 1
ATOM 856 N N . GLU A 1 116 ? -12.432 1.930 4.562 1.00 91.69 116 GLU A N 1
ATOM 857 C CA . GLU A 1 116 ? -12.941 3.281 4.721 1.00 91.69 116 GLU A CA 1
ATOM 858 C C . GLU A 1 116 ? -14.098 3.296 5.729 1.00 91.69 116 GLU A C 1
ATOM 860 O O . GLU A 1 116 ? -15.108 2.616 5.534 1.00 91.69 116 GLU A O 1
ATOM 865 N N . ILE A 1 117 ? -13.940 4.052 6.817 1.00 88.25 117 ILE A N 1
ATOM 866 C CA . ILE A 1 117 ? -14.968 4.205 7.857 1.00 88.25 117 ILE A CA 1
ATOM 867 C C . ILE A 1 117 ? -15.928 5.338 7.484 1.00 88.25 117 ILE A C 1
ATOM 869 O O . ILE A 1 117 ? -17.138 5.232 7.674 1.00 88.25 117 ILE A O 1
ATOM 873 N N . SER A 1 118 ? -15.391 6.444 6.961 1.00 79.31 118 SER A N 1
ATOM 874 C CA . SER A 1 118 ? -16.172 7.641 6.644 1.00 79.31 118 SER A CA 1
ATOM 875 C C . SER A 1 118 ? -15.506 8.487 5.558 1.00 79.31 118 SER A C 1
ATOM 877 O O . SER A 1 118 ? -14.335 8.862 5.673 1.00 79.31 118 SER A O 1
ATOM 879 N N . ARG A 1 119 ? -16.296 8.858 4.538 1.00 71.62 119 ARG A N 1
ATOM 880 C CA . ARG A 1 119 ? -15.965 9.918 3.573 1.00 71.62 119 ARG A CA 1
ATOM 881 C C . ARG A 1 119 ? -16.469 11.248 4.092 1.00 71.62 119 ARG A C 1
ATOM 883 O O . ARG A 1 119 ? -17.644 11.595 3.925 1.00 71.62 119 ARG A O 1
ATOM 890 N N . HIS A 1 120 ? -15.584 12.047 4.668 1.00 62.06 120 HIS A N 1
ATOM 891 C CA . HIS A 1 120 ? -15.933 13.423 4.986 1.00 62.06 120 HIS A CA 1
ATOM 892 C C . HIS A 1 120 ? -15.799 14.292 3.728 1.00 62.06 120 HIS A C 1
ATOM 894 O O . HIS A 1 120 ? -14.796 14.959 3.519 1.00 62.06 120 HIS A O 1
ATOM 900 N N . LYS A 1 121 ? -16.871 14.363 2.919 1.00 57.69 121 LYS A N 1
ATOM 901 C CA . LYS A 1 121 ? -16.995 15.329 1.797 1.00 57.69 121 LYS A CA 1
ATOM 902 C C . LYS A 1 121 ? -16.961 16.796 2.246 1.00 57.69 121 LYS A C 1
ATOM 904 O O . LYS A 1 121 ? -16.929 17.719 1.436 1.00 57.69 121 LYS A O 1
ATOM 909 N N . LYS A 1 122 ? -17.045 17.043 3.554 1.00 53.34 122 LYS A N 1
ATOM 910 C CA . LYS A 1 122 ? -16.967 18.386 4.112 1.00 53.34 122 LYS A CA 1
ATOM 911 C C . LYS A 1 122 ? -15.492 18.745 4.185 1.00 53.34 122 LYS A C 1
ATOM 913 O O . LYS A 1 122 ? -14.814 18.282 5.095 1.00 53.34 122 LYS A O 1
ATOM 918 N N . SER A 1 123 ? -15.052 19.571 3.228 1.00 52.09 123 SER A N 1
ATOM 919 C CA . SER A 1 123 ? -13.916 20.494 3.352 1.00 52.09 123 SER A CA 1
ATOM 920 C C . SER A 1 123 ? -13.601 20.685 4.830 1.00 52.09 123 SER A C 1
ATOM 922 O O . SER A 1 123 ? -14.449 21.208 5.567 1.00 52.09 123 SER A O 1
ATOM 924 N N . LEU 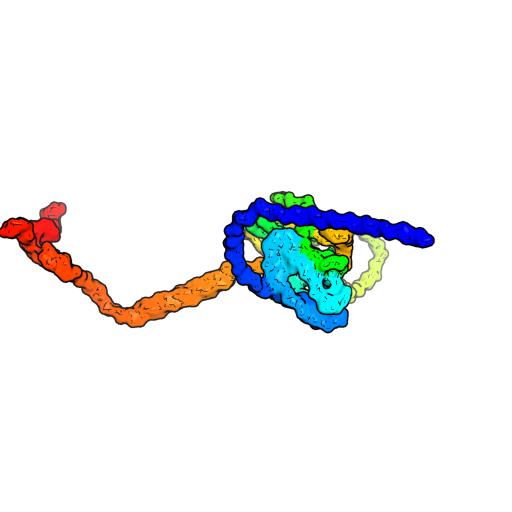A 1 124 ? -12.447 20.181 5.280 1.00 53.50 124 LEU A N 1
ATOM 925 C CA . LEU A 1 124 ? -11.934 20.484 6.608 1.00 53.50 124 LEU A CA 1
ATOM 926 C C . LEU A 1 124 ? -11.800 22.007 6.638 1.00 53.50 124 LEU A C 1
ATOM 928 O O . LEU A 1 124 ? -10.813 22.574 6.160 1.00 53.50 124 LEU A O 1
ATOM 932 N N . ARG A 1 125 ? -12.857 22.691 7.102 1.00 51.03 125 ARG A N 1
ATOM 933 C CA . ARG A 1 125 ? -12.846 24.135 7.310 1.00 51.03 125 ARG A CA 1
ATOM 934 C C . ARG A 1 125 ? -11.644 24.356 8.197 1.00 51.03 125 ARG A C 1
ATOM 936 O O . ARG A 1 125 ? -11.621 23.779 9.280 1.00 51.03 125 ARG A O 1
ATOM 943 N N . LYS A 1 126 ? -10.657 25.093 7.670 1.00 49.38 126 LYS A N 1
ATOM 944 C CA . LYS A 1 126 ? -9.378 25.437 8.303 1.00 49.38 126 LYS A CA 1
ATOM 945 C C . LYS A 1 126 ? -9.472 25.218 9.807 1.00 49.38 126 LYS A C 1
ATOM 947 O O . LYS A 1 126 ? -10.097 26.034 10.483 1.00 49.38 126 LYS A O 1
ATOM 952 N N . MET A 1 127 ? -8.921 24.110 10.307 1.00 52.53 127 MET A N 1
ATOM 953 C CA . MET A 1 127 ? -8.775 23.947 11.749 1.00 52.53 127 MET A CA 1
ATOM 954 C C . MET A 1 127 ? -8.025 25.195 12.217 1.00 52.53 127 MET A C 1
ATOM 956 O O . MET A 1 127 ? -6.932 25.446 11.696 1.00 52.53 127 MET A O 1
ATOM 960 N N . PRO A 1 128 ? -8.621 26.052 13.070 1.00 44.38 128 PRO A N 1
ATOM 961 C CA . PRO A 1 128 ? -7.936 27.245 13.524 1.00 44.38 128 PRO A CA 1
ATOM 962 C C . PRO A 1 128 ? -6.651 26.764 14.178 1.00 44.38 128 PRO A C 1
ATOM 964 O O . PRO A 1 128 ? -6.677 25.931 15.084 1.00 44.38 128 PRO A O 1
ATOM 967 N N . SER A 1 129 ? -5.520 27.222 13.646 1.00 50.50 129 SER A N 1
ATOM 968 C CA . SER A 1 129 ? -4.213 26.880 14.177 1.00 50.50 129 SER A CA 1
ATOM 969 C C . SER A 1 129 ? -4.241 27.102 15.687 1.00 50.50 129 SER A C 1
ATOM 971 O O . SER A 1 129 ? -4.580 28.195 16.151 1.00 50.50 129 SER A O 1
ATOM 973 N N . LEU A 1 130 ? -3.865 26.082 16.460 1.00 51.97 130 LEU A N 1
ATOM 974 C CA . LEU A 1 130 ? -3.787 26.140 17.927 1.00 51.97 130 LEU A CA 1
ATOM 975 C C . LEU A 1 130 ? -2.871 27.272 18.448 1.00 51.97 130 LEU A C 1
ATOM 977 O O . LEU A 1 130 ? -2.832 27.536 19.647 1.00 51.97 130 LEU A O 1
ATOM 981 N N . SER A 1 131 ? -2.192 28.003 17.558 1.00 54.06 131 SER A N 1
ATOM 982 C CA . SER A 1 131 ? -1.443 29.226 17.846 1.00 54.06 131 SER A CA 1
ATOM 983 C C . SER A 1 131 ? -2.288 30.381 18.405 1.00 54.06 131 SER A C 1
ATOM 985 O O . SER A 1 131 ? -1.717 31.291 19.008 1.00 54.06 131 SER A O 1
ATOM 987 N N . LEU A 1 132 ? -3.624 30.370 18.273 1.00 49.16 132 LEU A N 1
ATOM 988 C CA . LEU A 1 132 ? -4.460 31.450 18.824 1.00 49.16 132 LEU A CA 1
ATOM 989 C C . LEU A 1 132 ? -4.902 31.220 20.282 1.00 49.16 132 LEU A C 1
ATOM 991 O O . LEU A 1 132 ? -5.213 32.184 20.979 1.00 49.16 132 LEU A O 1
ATOM 995 N N . ALA A 1 133 ? -4.862 29.981 20.788 1.00 48.12 133 ALA A N 1
ATOM 996 C CA . ALA A 1 133 ? -5.257 29.670 22.168 1.00 48.12 133 ALA A CA 1
ATOM 997 C C . ALA A 1 133 ? -4.180 30.028 23.216 1.00 48.12 133 ALA A C 1
ATOM 999 O O . ALA A 1 133 ? -4.462 30.060 24.413 1.00 48.12 133 ALA A O 1
ATOM 1000 N N . GLN A 1 134 ? -2.951 30.342 22.790 1.00 53.31 134 GLN A N 1
ATOM 1001 C CA . GLN A 1 134 ? -1.864 30.750 23.692 1.00 53.31 134 GLN A CA 1
ATOM 1002 C C . GLN A 1 134 ? -1.799 32.261 23.964 1.00 53.31 134 GLN A C 1
ATOM 1004 O O . GLN A 1 134 ? -1.074 32.675 24.867 1.00 53.31 134 GLN A O 1
ATOM 1009 N N . ARG A 1 135 ? -2.557 33.110 23.250 1.00 49.62 135 ARG A N 1
ATOM 1010 C CA . ARG A 1 135 ? -2.504 34.571 23.475 1.00 49.62 135 ARG A CA 1
ATOM 1011 C C . ARG A 1 135 ? -3.433 35.093 24.574 1.00 49.62 135 ARG A C 1
ATOM 1013 O O . ARG A 1 135 ? -3.234 36.217 25.023 1.00 49.62 135 ARG A O 1
ATOM 1020 N N . THR A 1 136 ? -4.391 34.305 25.063 1.00 48.41 136 THR A N 1
ATOM 1021 C CA . THR A 1 136 ? -5.365 34.770 26.073 1.00 48.41 136 THR A CA 1
ATOM 1022 C C . THR A 1 136 ? -5.063 34.341 27.511 1.00 48.41 136 THR A C 1
ATOM 1024 O O . THR A 1 136 ? -5.743 34.807 28.418 1.00 48.41 136 THR A O 1
ATOM 1027 N N . ARG A 1 137 ? -4.011 33.547 27.772 1.00 48.78 137 ARG A N 1
ATOM 1028 C CA . ARG A 1 137 ? -3.618 33.157 29.147 1.00 48.78 137 ARG A CA 1
ATOM 1029 C C . ARG A 1 137 ? -2.593 34.066 29.840 1.00 48.78 137 ARG A C 1
ATOM 1031 O O . ARG A 1 137 ? -2.283 33.828 30.997 1.00 48.78 137 ARG A O 1
ATOM 1038 N N . ASN A 1 138 ? -2.131 35.142 29.198 1.00 53.00 138 ASN A N 1
ATOM 1039 C CA . ASN A 1 138 ? -1.162 36.078 29.798 1.00 53.00 138 ASN A CA 1
ATOM 1040 C C . ASN A 1 138 ? -1.781 37.318 30.466 1.00 53.00 138 ASN A C 1
ATOM 1042 O O . ASN A 1 138 ? -1.076 38.287 30.738 1.00 53.00 138 ASN A O 1
ATOM 1046 N N . ARG A 1 139 ? -3.083 37.324 30.757 1.00 50.38 139 ARG A N 1
ATOM 1047 C CA . ARG A 1 139 ? -3.693 38.380 31.574 1.00 50.38 139 ARG A CA 1
ATOM 1048 C C . ARG A 1 139 ? -4.409 37.750 32.752 1.00 50.38 139 ARG A C 1
ATOM 1050 O O . ARG A 1 139 ? -5.588 37.454 32.635 1.00 50.38 139 ARG A O 1
ATOM 1057 N N . LEU A 1 140 ? -3.650 37.514 33.823 1.00 52.84 140 LEU A N 1
ATOM 1058 C CA . LEU A 1 140 ? -4.025 37.589 35.245 1.00 52.84 140 LEU A CA 1
ATOM 1059 C C . LEU A 1 140 ? -3.024 36.745 36.054 1.00 52.84 140 LEU A C 1
ATOM 1061 O O . LEU A 1 140 ? -3.245 35.566 36.307 1.00 52.84 140 LEU A O 1
ATOM 1065 N N . ALA A 1 141 ? -1.919 37.364 36.462 1.00 49.91 141 ALA A N 1
ATOM 1066 C CA . ALA A 1 141 ? -1.176 36.943 37.645 1.00 49.91 141 ALA A CA 1
ATOM 1067 C C . ALA A 1 141 ? -0.798 38.213 38.430 1.00 49.91 141 ALA A C 1
ATOM 1069 O O . ALA A 1 141 ? -0.263 39.144 37.818 1.00 49.91 141 ALA A O 1
ATOM 1070 N N . PRO A 1 142 ? -1.128 38.291 39.731 1.00 56.62 142 PRO A N 1
ATOM 1071 C CA . PRO A 1 142 ? -0.715 39.382 40.598 1.00 56.62 142 PRO A CA 1
ATOM 1072 C C . PRO A 1 142 ? 0.771 39.256 40.950 1.00 56.62 142 PRO A C 1
ATOM 1074 O O . PRO A 1 142 ? 1.416 38.235 40.711 1.00 56.62 142 PRO A O 1
ATOM 1077 N N . GLU A 1 143 ? 1.299 40.349 41.481 1.00 54.84 143 GLU A N 1
ATOM 1078 C CA . GLU A 1 143 ? 2.700 40.570 41.809 1.00 54.84 143 GLU A CA 1
ATOM 1079 C C . GLU A 1 143 ? 3.366 39.458 42.636 1.00 54.84 143 GLU A C 1
ATOM 1081 O O . GLU A 1 143 ? 2.780 38.911 43.565 1.00 54.84 143 GLU A O 1
ATOM 1086 N N . GLY A 1 144 ? 4.652 39.218 42.352 1.00 61.44 144 GLY A N 1
ATOM 1087 C CA . GLY A 1 144 ? 5.575 38.580 43.295 1.00 61.44 144 GLY A CA 1
ATOM 1088 C C . GLY A 1 144 ? 5.983 37.148 42.953 1.00 61.44 144 GLY A C 1
ATOM 1089 O O . GLY A 1 144 ? 5.544 36.195 43.581 1.00 61.44 144 GLY A O 1
ATOM 1090 N N . GLY A 1 145 ? 6.909 36.984 42.005 1.00 49.22 145 GLY A N 1
ATOM 1091 C CA . GLY A 1 145 ? 7.531 35.682 41.754 1.00 49.22 145 GLY A CA 1
ATOM 1092 C C . GLY A 1 145 ? 8.595 35.741 40.670 1.00 49.22 145 GLY A C 1
ATOM 1093 O O . GLY A 1 145 ? 8.324 35.532 39.492 1.00 49.22 145 GLY A O 1
ATOM 1094 N N . ARG A 1 146 ? 9.833 36.045 41.062 1.00 56.06 146 ARG A N 1
ATOM 1095 C CA . ARG A 1 146 ? 10.997 36.145 40.174 1.00 56.06 146 ARG A CA 1
ATOM 1096 C C . ARG A 1 146 ? 11.468 34.740 39.761 1.00 56.06 146 ARG A C 1
ATOM 1098 O O . ARG A 1 146 ? 12.476 34.250 40.263 1.00 56.06 146 ARG A O 1
ATOM 1105 N N . LEU A 1 147 ? 10.743 34.081 38.855 1.00 53.41 147 LEU A N 1
ATOM 1106 C CA . LEU A 1 147 ? 11.186 32.824 38.244 1.00 53.41 147 LEU A CA 1
ATOM 1107 C C . LEU A 1 147 ? 12.243 33.104 37.168 1.00 53.41 147 LEU A C 1
ATOM 1109 O O . LEU A 1 147 ? 11.998 33.781 36.168 1.00 53.41 147 LEU A O 1
ATOM 1113 N N . ARG A 1 148 ? 13.454 32.594 37.413 1.00 56.12 148 ARG A N 1
ATOM 1114 C CA . ARG A 1 148 ? 14.585 32.631 36.482 1.00 56.12 148 ARG A CA 1
ATOM 1115 C C . ARG A 1 148 ? 14.195 31.941 35.173 1.00 56.12 148 ARG A C 1
ATOM 1117 O O . ARG A 1 148 ? 13.766 30.794 35.177 1.00 56.12 148 ARG A O 1
ATOM 1124 N N . LYS A 1 149 ? 14.406 32.640 34.056 1.00 51.38 149 LYS A N 1
ATOM 1125 C CA . LYS A 1 149 ? 14.344 32.092 32.699 1.00 51.38 149 LYS A CA 1
ATOM 1126 C C . LYS A 1 149 ? 15.443 31.039 32.530 1.00 51.38 149 LYS A C 1
ATOM 1128 O O . LYS A 1 149 ? 16.570 31.380 32.185 1.00 51.38 149 LYS A O 1
ATOM 1133 N N . THR A 1 150 ? 15.126 29.773 32.752 1.00 50.09 150 THR A N 1
ATOM 1134 C CA . THR A 1 150 ? 15.878 28.674 32.147 1.00 50.09 150 THR A CA 1
ATOM 1135 C C . THR A 1 150 ? 15.354 28.497 30.728 1.00 50.09 150 THR A C 1
ATOM 1137 O O . THR A 1 150 ? 14.260 27.987 30.495 1.00 50.09 150 THR A O 1
ATOM 1140 N N . GLN A 1 151 ? 16.129 28.993 29.762 1.00 50.25 151 GLN A N 1
ATOM 1141 C CA . GLN A 1 151 ? 15.989 28.611 28.363 1.00 50.25 151 GLN A CA 1
ATOM 1142 C C . GLN A 1 151 ? 16.224 27.100 28.268 1.00 50.25 151 GLN A C 1
ATOM 1144 O O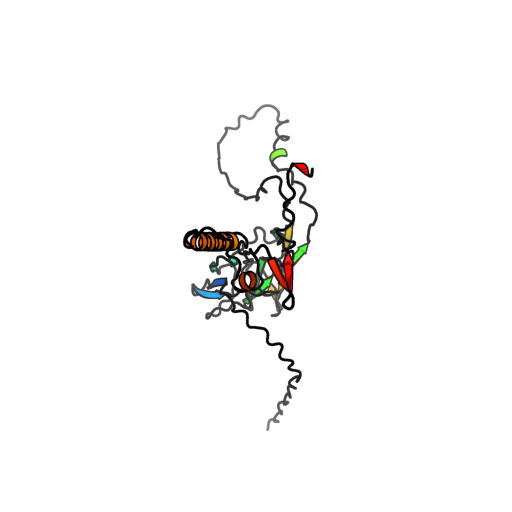 . GLN A 1 151 ? 17.361 26.645 28.249 1.00 50.25 151 GLN A O 1
ATOM 1149 N N . SER A 1 152 ? 15.151 26.317 28.240 1.00 47.06 152 SER A N 1
ATOM 1150 C CA . SER A 1 152 ? 15.192 24.958 27.710 1.00 47.06 152 SER A CA 1
ATOM 1151 C C . SER A 1 152 ? 14.525 24.997 26.343 1.00 47.06 152 SER A C 1
ATOM 1153 O O . SER A 1 152 ? 13.319 24.834 26.190 1.00 47.06 152 SER A O 1
ATOM 1155 N N . SER A 1 153 ? 15.331 25.272 25.321 1.00 49.09 153 SER A N 1
ATOM 1156 C CA . SER A 1 153 ? 14.968 25.038 23.927 1.00 49.09 153 SER A CA 1
ATOM 1157 C C . SER A 1 153 ? 15.041 23.535 23.638 1.00 49.09 153 SER A C 1
ATOM 1159 O O . SER A 1 153 ? 15.879 23.084 22.863 1.00 49.09 153 SER A O 1
ATOM 1161 N N . HIS A 1 154 ? 14.186 22.742 24.281 1.00 43.12 154 HIS A N 1
ATOM 1162 C CA . HIS A 1 154 ? 13.867 21.408 23.785 1.00 43.12 154 HIS A CA 1
ATOM 1163 C C . HIS A 1 154 ? 12.636 21.537 22.896 1.00 43.12 154 HIS A C 1
ATOM 1165 O O . HIS A 1 154 ? 11.493 21.446 23.337 1.00 43.12 154 HIS A O 1
ATOM 1171 N N . VAL A 1 155 ? 12.906 21.793 21.617 1.00 46.62 155 VAL A N 1
ATOM 1172 C CA . VAL A 1 155 ? 11.957 21.631 20.516 1.00 46.62 155 VAL A CA 1
ATOM 1173 C C . VAL A 1 155 ? 11.724 20.127 20.351 1.00 46.62 155 VAL A C 1
ATOM 1175 O O . VAL A 1 155 ? 12.326 19.467 19.511 1.00 46.62 155 VAL A O 1
ATOM 1178 N N . LEU A 1 156 ? 10.895 19.562 21.226 1.00 45.38 156 LEU A N 1
ATOM 1179 C CA . LEU A 1 156 ? 10.270 18.265 21.013 1.00 45.38 156 LEU A CA 1
ATOM 1180 C C . LEU A 1 156 ? 8.941 18.504 20.306 1.00 45.38 156 LEU A C 1
ATOM 1182 O O . LEU A 1 156 ? 8.079 19.224 20.805 1.00 45.38 156 LEU A O 1
ATOM 1186 N N . GLY A 1 157 ? 8.787 17.865 19.150 1.00 39.75 157 GLY A N 1
ATOM 1187 C CA . GLY A 1 157 ? 7.500 17.728 18.486 1.00 39.75 157 GLY A CA 1
ATOM 1188 C C . GLY A 1 157 ? 7.443 18.336 17.094 1.00 39.75 157 GLY A C 1
ATOM 1189 O O . GLY A 1 157 ? 6.565 19.147 16.818 1.00 39.75 157 GLY A O 1
ATOM 1190 N N . ASN A 1 158 ? 8.287 17.862 16.174 1.00 39.78 158 ASN A N 1
ATOM 1191 C CA . ASN A 1 158 ? 7.925 17.867 14.756 1.00 39.78 158 ASN A CA 1
ATOM 1192 C C . ASN A 1 158 ? 6.769 16.872 14.532 1.00 39.78 158 ASN A C 1
ATOM 1194 O O . ASN A 1 158 ? 6.928 15.850 13.870 1.00 39.78 158 ASN A O 1
ATOM 1198 N N . LYS A 1 159 ? 5.577 17.184 15.056 1.00 46.28 159 LYS A N 1
ATOM 1199 C CA . LYS A 1 159 ? 4.339 16.756 14.411 1.00 46.28 159 LYS A CA 1
ATOM 1200 C C . LYS A 1 159 ? 4.309 17.552 13.116 1.00 46.28 159 LYS A C 1
ATOM 1202 O O . LYS A 1 159 ? 3.919 18.719 13.121 1.00 46.28 159 LYS A O 1
ATOM 1207 N N . ARG A 1 160 ? 4.815 16.965 12.027 1.00 45.12 160 ARG A N 1
ATOM 1208 C CA . ARG A 1 160 ? 4.581 17.479 10.676 1.00 45.12 160 ARG A CA 1
ATOM 1209 C C . ARG A 1 160 ? 3.077 17.392 10.432 1.00 45.12 160 ARG A C 1
ATOM 1211 O O . ARG A 1 160 ? 2.583 16.448 9.833 1.00 45.12 160 ARG A O 1
ATOM 1218 N N . ILE A 1 161 ? 2.343 18.374 10.944 1.00 46.09 161 ILE A N 1
ATOM 1219 C CA . ILE A 1 161 ? 1.070 18.756 10.366 1.00 46.09 161 ILE A CA 1
ATOM 1220 C C . ILE A 1 161 ? 1.443 19.144 8.945 1.00 46.09 161 ILE A C 1
ATOM 1222 O O . ILE A 1 161 ? 2.217 20.077 8.733 1.00 46.09 161 ILE A O 1
ATOM 1226 N N . ILE A 1 162 ? 0.974 18.348 7.994 1.00 48.88 162 ILE A N 1
ATOM 1227 C CA . ILE A 1 162 ? 1.023 18.653 6.574 1.00 48.88 162 ILE A CA 1
ATOM 1228 C C . ILE A 1 162 ? 0.291 19.988 6.423 1.00 48.88 162 ILE A C 1
ATOM 1230 O O . ILE A 1 162 ? -0.937 20.041 6.429 1.00 48.88 162 ILE A O 1
ATOM 1234 N N . THR A 1 163 ? 1.034 21.094 6.400 1.00 44.84 163 THR A N 1
ATOM 1235 C CA . THR A 1 163 ? 0.484 22.399 6.047 1.00 44.84 163 THR A CA 1
ATOM 123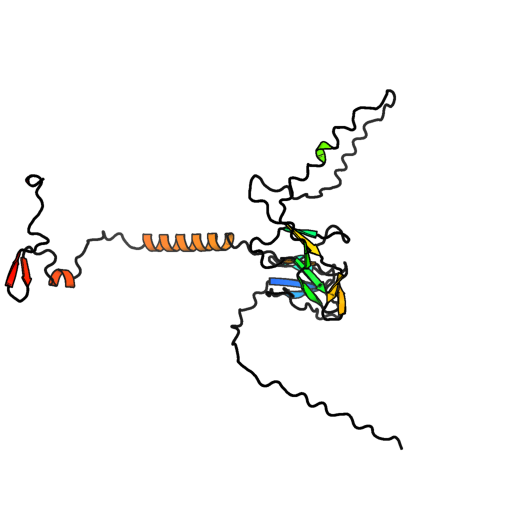6 C C . THR A 1 163 ? 0.021 22.274 4.600 1.00 44.84 163 THR A C 1
ATOM 1238 O O . THR A 1 163 ? 0.858 21.974 3.745 1.00 44.84 163 THR A O 1
ATOM 1241 N N . PRO A 1 164 ? -1.274 22.443 4.284 1.00 45.50 164 PRO A N 1
ATOM 1242 C CA . PRO A 1 164 ? -1.690 22.373 2.899 1.00 45.50 164 PRO A CA 1
ATOM 1243 C C . PRO A 1 164 ? -1.054 23.555 2.147 1.00 45.50 164 PRO A C 1
ATOM 1245 O O . PRO A 1 164 ? -1.073 24.681 2.665 1.00 45.50 164 PRO A O 1
ATOM 1248 N N . PRO A 1 165 ? -0.473 23.319 0.956 1.00 39.47 165 PRO A N 1
ATOM 1249 C CA . PRO A 1 165 ? -0.028 24.390 0.077 1.00 39.47 165 PRO A CA 1
ATOM 1250 C C . PRO A 1 165 ? -1.231 25.258 -0.323 1.00 39.47 165 PRO A C 1
ATOM 1252 O O . PRO A 1 165 ? -2.384 24.883 -0.107 1.00 39.47 165 PRO A O 1
ATOM 1255 N N . GLY A 1 166 ? -0.938 26.463 -0.815 1.00 45.53 166 GLY A N 1
ATOM 1256 C CA . GLY A 1 166 ? -1.874 27.576 -0.990 1.00 45.53 166 GLY A CA 1
ATOM 1257 C C . GLY A 1 166 ? -3.158 27.280 -1.774 1.00 45.53 166 GLY A C 1
ATOM 1258 O O . GLY A 1 166 ? -3.362 26.191 -2.285 1.00 45.53 166 GLY A O 1
ATOM 1259 N N . VAL A 1 167 ? -4.021 28.303 -1.839 1.00 45.12 167 VAL A N 1
ATOM 1260 C CA . VAL A 1 167 ? -5.299 28.399 -2.581 1.00 45.12 167 VAL A CA 1
ATOM 1261 C C . VAL A 1 167 ? -5.366 27.490 -3.819 1.00 45.12 167 VAL A C 1
ATOM 1263 O O . VAL A 1 167 ? -5.105 27.887 -4.945 1.00 45.12 167 VAL A O 1
ATOM 1266 N N . GLY A 1 168 ? -5.739 26.244 -3.571 1.00 49.56 168 GLY A N 1
ATOM 1267 C CA . GLY A 1 168 ? -5.856 25.148 -4.514 1.00 49.56 168 GLY A CA 1
ATOM 1268 C C . GLY A 1 168 ? -6.913 24.201 -3.962 1.00 49.56 168 GLY A C 1
ATOM 1269 O O . GLY A 1 168 ? -7.209 24.225 -2.762 1.00 49.56 168 GLY A O 1
ATOM 1270 N N . LYS A 1 169 ? -7.561 23.437 -4.845 1.00 55.75 169 LYS A N 1
ATOM 1271 C CA . LYS A 1 169 ? -8.645 22.508 -4.490 1.00 55.75 169 LYS A CA 1
ATOM 1272 C C . LYS A 1 169 ? -8.194 21.652 -3.301 1.00 55.75 169 LYS A C 1
ATOM 1274 O O . LYS A 1 169 ? -7.195 20.949 -3.398 1.00 55.75 169 LYS A O 1
ATOM 1279 N N . GLN A 1 170 ? -8.886 21.766 -2.167 1.00 56.25 170 GLN A N 1
ATOM 1280 C CA . GLN A 1 170 ? -8.573 20.947 -0.998 1.00 56.25 170 GLN A CA 1
ATOM 1281 C C . GLN A 1 170 ? -8.739 19.480 -1.392 1.00 56.25 170 GLN A C 1
ATOM 1283 O O . GLN A 1 170 ? -9.794 19.115 -1.909 1.00 56.25 170 GLN A O 1
ATOM 1288 N N . ALA A 1 171 ? -7.703 18.668 -1.175 1.00 63.84 171 ALA A N 1
ATOM 1289 C CA . ALA A 1 171 ? -7.799 17.230 -1.376 1.00 63.84 171 ALA A CA 1
ATOM 1290 C C . ALA A 1 171 ? -8.936 16.679 -0.503 1.00 63.84 171 ALA A C 1
ATOM 1292 O O . ALA A 1 171 ? -9.090 17.087 0.653 1.00 63.84 171 ALA A O 1
ATOM 1293 N N . GLU A 1 172 ? -9.758 15.792 -1.061 1.00 78.62 172 GLU A N 1
ATOM 1294 C CA . GLU A 1 172 ? -10.710 15.032 -0.257 1.00 78.62 172 GLU A CA 1
ATOM 1295 C C . GLU A 1 172 ? -9.926 14.138 0.713 1.00 78.62 172 GLU A C 1
ATOM 1297 O O . GLU A 1 172 ? -8.834 13.672 0.390 1.00 78.62 172 GLU A O 1
ATOM 1302 N N . PHE A 1 173 ? -10.451 13.924 1.918 1.00 83.81 173 PHE A N 1
ATOM 1303 C CA . PHE A 1 173 ? -9.824 13.068 2.925 1.00 83.81 173 PHE A CA 1
ATOM 1304 C C . PHE A 1 173 ? -10.756 11.908 3.276 1.00 83.81 173 PHE A C 1
ATOM 1306 O O . PHE A 1 173 ? -11.973 12.092 3.390 1.00 83.81 173 PHE A O 1
ATOM 1313 N N . ALA A 1 174 ? -10.177 10.730 3.489 1.00 87.25 174 ALA A N 1
ATOM 1314 C CA . ALA A 1 174 ? -10.865 9.529 3.943 1.00 87.25 174 ALA A CA 1
ATOM 1315 C C . ALA A 1 174 ? -10.328 9.109 5.316 1.00 87.25 174 ALA A C 1
ATOM 1317 O O . ALA A 1 174 ? -9.119 9.134 5.548 1.00 87.25 174 ALA A O 1
ATOM 1318 N N . ALA A 1 175 ? -11.225 8.730 6.226 1.00 90.12 175 ALA A N 1
ATOM 1319 C CA . ALA A 1 175 ? -10.848 8.081 7.479 1.00 90.12 175 ALA A CA 1
ATOM 1320 C C . ALA A 1 175 ? -10.800 6.564 7.257 1.00 90.12 175 ALA A C 1
ATOM 1322 O O . ALA A 1 175 ? -11.807 5.980 6.839 1.00 90.12 175 ALA A O 1
ATOM 1323 N N . VAL A 1 176 ? -9.652 5.937 7.523 1.00 92.69 176 VAL A N 1
ATOM 1324 C CA . VAL A 1 176 ? -9.430 4.505 7.275 1.00 92.69 176 VAL A CA 1
ATOM 1325 C C . VAL A 1 176 ? -9.003 3.736 8.521 1.00 92.69 176 VAL A C 1
ATOM 1327 O O . VAL A 1 176 ? -8.340 4.275 9.408 1.00 92.69 176 VAL A O 1
ATOM 1330 N N . GLU A 1 177 ? -9.373 2.459 8.555 1.00 93.81 177 GLU A N 1
ATOM 1331 C CA . GLU A 1 177 ? -9.042 1.499 9.609 1.00 93.81 177 GLU A CA 1
ATOM 1332 C C . GLU A 1 177 ? -8.124 0.392 9.075 1.00 93.81 177 GLU A C 1
ATOM 1334 O O . GLU A 1 177 ? -8.359 -0.157 7.989 1.00 93.81 177 GLU A O 1
ATOM 1339 N N . PHE A 1 178 ? -7.097 0.048 9.856 1.00 94.44 178 PHE A N 1
ATOM 1340 C CA . PHE A 1 178 ? -6.130 -1.015 9.541 1.00 94.44 178 PHE A CA 1
ATOM 1341 C C . PHE A 1 178 ? -6.309 -2.276 10.397 1.00 94.44 178 PHE A C 1
ATOM 1343 O O . PHE A 1 178 ? -5.875 -3.357 9.988 1.00 94.44 178 PHE A O 1
ATOM 1350 N N . THR A 1 179 ? -6.942 -2.138 11.562 1.00 94.50 179 THR A N 1
ATOM 1351 C CA . THR A 1 179 ? -7.140 -3.181 12.576 1.00 94.50 179 THR A CA 1
ATOM 1352 C C . THR A 1 179 ? -8.610 -3.588 12.673 1.00 94.50 179 THR A C 1
ATOM 1354 O O . THR A 1 179 ? -9.462 -3.057 11.965 1.00 94.50 179 THR A O 1
ATOM 1357 N N . GLY A 1 180 ? -8.919 -4.607 13.479 1.00 93.62 180 GLY A N 1
ATOM 1358 C CA . GLY A 1 180 ? -10.301 -5.017 13.771 1.00 93.62 180 GLY A CA 1
ATOM 1359 C C . GLY A 1 180 ? -11.019 -5.749 12.631 1.00 93.62 180 GLY A C 1
ATOM 1360 O O . GLY A 1 180 ? -12.104 -6.293 12.824 1.00 93.62 180 GLY A O 1
ATOM 1361 N N . ARG A 1 181 ? -10.410 -5.827 11.444 1.00 93.75 181 ARG A N 1
ATOM 1362 C CA . ARG A 1 181 ? -10.928 -6.594 10.310 1.00 93.75 181 ARG A CA 1
ATOM 1363 C C . ARG A 1 181 ? -10.594 -8.078 10.448 1.00 93.75 181 ARG A C 1
ATOM 1365 O O . ARG A 1 181 ? -9.434 -8.448 10.621 1.00 93.75 181 ARG A O 1
ATOM 1372 N N . GLU A 1 182 ? -11.608 -8.918 10.271 1.00 97.56 182 GLU A N 1
ATOM 1373 C CA . GLU A 1 182 ? -11.460 -10.368 10.160 1.00 97.56 182 GLU A CA 1
ATOM 1374 C C . GLU A 1 182 ? -10.943 -10.758 8.765 1.00 97.56 182 GLU A C 1
ATOM 1376 O O . GLU A 1 182 ? -11.486 -10.359 7.730 1.00 97.56 182 GLU A O 1
ATOM 1381 N N . CYS A 1 183 ? -9.848 -11.513 8.740 1.00 97.94 183 CYS A N 1
ATOM 1382 C CA . CYS A 1 183 ? -9.285 -12.107 7.537 1.00 97.94 183 CYS A CA 1
ATOM 1383 C C . CYS A 1 183 ? -10.090 -13.349 7.120 1.00 97.94 183 CYS A C 1
ATOM 1385 O O . CYS A 1 183 ? -10.731 -13.993 7.941 1.00 97.94 183 CYS A O 1
ATOM 1387 N N . THR A 1 184 ? -9.974 -13.778 5.862 1.00 97.62 184 THR A N 1
ATOM 1388 C CA . THR A 1 184 ? -10.591 -15.016 5.351 1.00 97.62 184 THR A CA 1
ATOM 1389 C C . THR A 1 184 ? -10.082 -16.277 6.048 1.00 97.62 184 THR A C 1
ATOM 1391 O O . THR A 1 184 ? -10.740 -17.310 5.993 1.00 97.62 184 THR A O 1
ATOM 1394 N N . CYS A 1 185 ? -8.937 -16.208 6.732 1.00 97.75 185 CYS A N 1
ATOM 1395 C CA . CYS A 1 185 ? -8.440 -17.285 7.586 1.00 97.75 185 CYS A CA 1
ATOM 1396 C C . CYS A 1 185 ? -9.016 -17.260 9.020 1.00 97.75 185 CYS A C 1
ATOM 1398 O O . CYS A 1 185 ? -8.550 -18.028 9.858 1.00 97.75 185 CYS A O 1
ATOM 1400 N N . GLY A 1 186 ? -9.955 -16.357 9.327 1.00 97.94 186 GLY A N 1
ATOM 1401 C CA . GLY A 1 186 ? -10.585 -16.190 10.647 1.00 97.94 186 GLY A CA 1
ATOM 1402 C C . GLY A 1 186 ? -9.773 -15.372 11.659 1.00 97.94 186 GLY A C 1
ATOM 1403 O O . GLY A 1 186 ? -10.204 -15.179 12.791 1.00 97.94 186 GLY A O 1
ATOM 1404 N N . TRP A 1 187 ? -8.583 -14.887 11.287 1.00 98.00 187 TRP A N 1
ATOM 1405 C CA . TRP A 1 187 ? -7.754 -14.066 12.174 1.00 98.00 187 TRP A CA 1
ATOM 1406 C C . TRP A 1 187 ? -8.153 -12.590 12.109 1.00 98.00 187 TRP A C 1
ATOM 1408 O O . TRP A 1 187 ? -8.296 -12.042 11.015 1.00 98.00 187 TRP A O 1
ATOM 1418 N N . VAL A 1 188 ? -8.264 -11.925 13.259 1.00 97.44 188 VAL A N 1
ATOM 1419 C CA . VAL A 1 188 ? -8.536 -10.482 13.339 1.00 97.44 188 VAL A CA 1
ATOM 1420 C C . VAL A 1 188 ? -7.223 -9.709 13.277 1.00 97.44 188 VAL A C 1
ATOM 1422 O O . VAL A 1 188 ? -6.306 -9.974 14.052 1.00 97.44 188 VAL A O 1
ATOM 1425 N N . MET A 1 189 ? -7.113 -8.763 12.344 1.00 95.88 189 MET A N 1
ATOM 1426 C CA . MET A 1 189 ? -5.895 -7.967 12.182 1.00 95.88 189 MET A CA 1
ATOM 1427 C C . MET A 1 189 ? -5.671 -7.047 13.385 1.00 95.88 189 MET A C 1
ATOM 1429 O O . MET A 1 189 ? -6.549 -6.267 13.763 1.00 95.88 189 MET A O 1
ATOM 1433 N N . ASP A 1 190 ? -4.477 -7.145 13.960 1.00 94.50 190 ASP A N 1
ATOM 1434 C CA . ASP A 1 190 ? -4.016 -6.362 15.096 1.00 94.50 190 ASP A CA 1
ATOM 1435 C C . ASP A 1 190 ? -2.997 -5.297 14.661 1.00 94.50 190 ASP A C 1
ATOM 1437 O O . ASP A 1 190 ? -2.692 -5.118 13.480 1.00 94.50 190 ASP A O 1
ATOM 1441 N N . LEU A 1 191 ? -2.471 -4.570 15.641 1.00 91.25 191 LEU A N 1
ATOM 1442 C CA . LEU A 1 191 ? -1.487 -3.503 15.448 1.00 91.25 191 LEU A CA 1
ATOM 1443 C C . LEU A 1 191 ? -0.107 -4.031 15.029 1.00 91.25 191 LEU A C 1
ATOM 1445 O O . LEU A 1 191 ? 0.713 -3.281 14.509 1.00 91.25 191 LEU A O 1
ATOM 1449 N N . GLY A 1 192 ? 0.145 -5.329 15.224 1.00 94.19 192 GLY A N 1
ATOM 1450 C CA . GLY A 1 192 ? 1.373 -5.994 14.795 1.00 94.19 192 GLY A CA 1
ATOM 1451 C C . GLY A 1 192 ? 1.420 -6.282 13.292 1.00 94.19 192 GLY A C 1
ATOM 1452 O O . GLY A 1 192 ? 2.438 -6.783 12.802 1.00 94.19 192 GLY A O 1
ATOM 1453 N N . ALA A 1 193 ? 0.344 -5.986 12.557 1.00 96.38 193 ALA A N 1
ATOM 1454 C CA . ALA A 1 193 ? 0.263 -6.170 11.118 1.00 96.38 193 ALA A CA 1
ATOM 1455 C C . ALA A 1 193 ? 1.197 -5.222 10.353 1.00 96.38 193 ALA A C 1
ATOM 1457 O O . ALA A 1 193 ? 1.320 -4.034 10.649 1.00 96.38 193 ALA A O 1
ATOM 1458 N N . LEU A 1 194 ? 1.827 -5.748 9.300 1.00 97.38 194 LEU A N 1
ATOM 1459 C CA . LEU A 1 194 ? 2.586 -4.932 8.356 1.00 97.38 194 LEU A CA 1
ATOM 1460 C C . LEU A 1 194 ? 1.614 -4.032 7.585 1.00 97.38 194 LEU A C 1
ATOM 1462 O O . LEU A 1 194 ? 0.806 -4.532 6.801 1.00 97.38 194 LEU A O 1
ATOM 1466 N N . CYS A 1 195 ? 1.694 -2.722 7.801 1.00 97.38 195 CYS A N 1
ATOM 1467 C CA . CYS A 1 195 ? 0.888 -1.732 7.093 1.00 97.38 195 CYS A CA 1
ATOM 1468 C C . CYS A 1 195 ? 1.683 -1.102 5.942 1.00 97.38 195 CYS A C 1
ATOM 1470 O O . CYS A 1 195 ? 2.901 -0.918 6.023 1.00 97.38 195 CYS A O 1
ATOM 1472 N N . PHE A 1 196 ? 0.995 -0.782 4.849 1.00 97.50 196 PHE A N 1
ATOM 1473 C CA . PHE A 1 196 ? 1.619 -0.272 3.630 1.00 97.50 196 PHE A CA 1
ATOM 1474 C C . PHE A 1 196 ? 0.781 0.818 2.959 1.00 97.50 196 PHE A C 1
ATOM 1476 O O . PHE A 1 196 ? -0.438 0.899 3.133 1.00 97.50 196 PHE A O 1
ATOM 1483 N N . GLN A 1 197 ? 1.464 1.638 2.165 1.00 96.19 197 GLN A N 1
ATOM 1484 C CA . GLN A 1 197 ? 0.911 2.644 1.273 1.00 96.19 197 GLN A CA 1
ATOM 1485 C C . GLN A 1 197 ? 1.328 2.317 -0.163 1.00 96.19 197 GLN A C 1
ATOM 1487 O O . GLN A 1 197 ? 2.512 2.147 -0.444 1.00 96.19 197 GLN A O 1
ATOM 1492 N N . ILE A 1 198 ? 0.359 2.274 -1.068 1.00 94.69 198 ILE A N 1
ATOM 1493 C CA . ILE A 1 198 ? 0.579 2.194 -2.509 1.00 94.69 198 ILE A CA 1
ATOM 1494 C C . ILE A 1 198 ? 0.764 3.623 -3.016 1.00 94.69 198 ILE A C 1
ATOM 1496 O O . ILE A 1 198 ? -0.112 4.474 -2.859 1.00 94.69 198 ILE A O 1
ATOM 1500 N N . VAL A 1 199 ? 1.925 3.900 -3.585 1.00 92.88 199 VAL A N 1
ATOM 1501 C CA . VAL A 1 199 ? 2.246 5.173 -4.215 1.00 92.88 199 VAL A CA 1
ATOM 1502 C C . VAL A 1 199 ? 1.837 5.053 -5.676 1.00 92.88 199 VAL A C 1
ATOM 1504 O O . VAL A 1 199 ? 2.400 4.252 -6.415 1.00 92.88 199 VAL A O 1
ATOM 1507 N N . GLU A 1 200 ? 0.829 5.822 -6.088 1.00 86.25 200 GLU A N 1
ATOM 1508 C CA . GLU A 1 200 ? 0.521 5.967 -7.510 1.00 86.25 200 GLU A CA 1
ATOM 1509 C C . GLU A 1 200 ? 1.739 6.622 -8.187 1.00 86.25 200 GLU A C 1
ATOM 1511 O O . GLU A 1 200 ? 2.176 7.686 -7.722 1.00 86.25 200 GLU A O 1
ATOM 1516 N N . PRO A 1 201 ? 2.315 6.014 -9.243 1.00 79.44 201 PRO A N 1
ATOM 1517 C CA . PRO A 1 201 ? 3.350 6.682 -10.016 1.00 79.44 201 PRO A CA 1
ATOM 1518 C C . PRO A 1 201 ? 2.759 7.989 -10.541 1.00 79.44 201 PRO A C 1
ATOM 1520 O O . PRO A 1 201 ? 1.582 8.048 -10.916 1.00 79.44 201 PRO A O 1
ATOM 1523 N N . ARG A 1 202 ? 3.537 9.073 -10.511 1.00 74.31 202 ARG A N 1
ATOM 1524 C CA . ARG A 1 202 ? 3.073 10.365 -11.015 1.00 74.31 202 ARG A CA 1
ATOM 1525 C C . ARG A 1 202 ? 2.890 10.233 -12.522 1.00 74.31 202 ARG A C 1
ATOM 1527 O O . ARG A 1 202 ? 3.823 10.448 -13.279 1.00 74.31 202 ARG A O 1
ATOM 1534 N N . VAL A 1 203 ? 1.661 9.930 -12.945 1.00 63.19 203 VAL A N 1
ATOM 1535 C CA . VAL A 1 203 ? 1.257 9.728 -14.353 1.00 63.19 203 VAL A CA 1
ATOM 1536 C C . VAL A 1 203 ? 1.633 10.919 -15.258 1.00 63.19 203 VAL A C 1
ATOM 1538 O O . VAL A 1 203 ? 1.586 10.799 -16.477 1.00 63.19 203 VAL A O 1
ATOM 1541 N N . GLY A 1 204 ? 1.989 12.072 -14.681 1.00 58.16 204 GLY A N 1
ATOM 1542 C CA . GLY A 1 204 ? 2.446 13.254 -15.407 1.00 58.16 204 GLY A CA 1
ATOM 1543 C C . GLY A 1 204 ? 3.946 13.318 -15.697 1.00 58.16 204 GLY A C 1
ATOM 1544 O O . GLY A 1 204 ? 4.288 13.829 -16.750 1.00 58.16 204 GLY A O 1
ATOM 1545 N N . GLU A 1 205 ? 4.824 12.801 -14.833 1.00 57.00 205 GLU A N 1
ATOM 1546 C CA . GLU A 1 205 ? 6.278 12.985 -15.021 1.00 57.00 205 GLU A CA 1
ATOM 1547 C C . GLU A 1 205 ? 6.784 12.103 -16.170 1.00 57.00 205 GLU A C 1
ATOM 1549 O O . GLU A 1 205 ? 7.362 12.608 -17.124 1.00 57.00 205 GLU A O 1
ATOM 1554 N N . GLU A 1 206 ? 6.409 10.822 -16.187 1.00 57.59 206 GLU A N 1
ATOM 1555 C CA . GLU A 1 206 ? 6.820 9.902 -17.259 1.00 57.59 206 GLU A CA 1
ATOM 1556 C C . GLU A 1 206 ? 6.178 10.241 -18.613 1.00 57.59 206 GLU A C 1
ATOM 1558 O O . GLU A 1 206 ? 6.776 10.025 -19.663 1.00 57.59 206 GLU A O 1
ATOM 1563 N N . LYS A 1 207 ? 4.953 10.789 -18.616 1.00 58.34 207 LYS A N 1
ATOM 1564 C CA . LYS A 1 207 ? 4.290 11.206 -19.860 1.00 58.34 207 LYS A CA 1
ATOM 1565 C C . LYS A 1 207 ? 4.804 12.532 -20.388 1.00 58.34 207 LYS A C 1
ATOM 1567 O O . LYS A 1 207 ? 4.729 12.721 -21.595 1.00 58.34 207 LYS A O 1
ATOM 1572 N N . GLU A 1 208 ? 5.237 13.459 -19.535 1.00 65.19 208 GLU A N 1
ATOM 1573 C CA . GLU A 1 208 ? 5.869 14.690 -20.013 1.00 65.19 208 GLU A CA 1
ATOM 1574 C C . GLU A 1 208 ? 7.257 14.400 -20.565 1.00 65.19 208 GLU A C 1
ATOM 1576 O O . GLU A 1 208 ? 7.511 14.825 -21.683 1.00 65.19 208 GLU A O 1
ATOM 1581 N N . GLU A 1 209 ? 8.076 13.593 -19.885 1.00 68.62 209 GLU A N 1
ATOM 1582 C CA . GLU A 1 209 ? 9.398 13.195 -20.390 1.00 68.62 209 GLU A CA 1
ATOM 1583 C C . GLU A 1 209 ? 9.282 12.427 -21.714 1.00 68.62 209 GLU A C 1
ATOM 1585 O O . GLU A 1 209 ? 9.860 12.841 -22.713 1.00 68.62 209 GLU A O 1
ATOM 1590 N N . GLN A 1 210 ? 8.426 11.399 -21.796 1.00 71.50 210 GLN A N 1
ATOM 1591 C CA . GLN A 1 210 ? 8.215 10.670 -23.057 1.00 71.50 210 GLN A CA 1
ATOM 1592 C C . GLN A 1 210 ? 7.611 11.544 -24.161 1.00 71.50 210 GLN A C 1
ATOM 1594 O O . GLN A 1 210 ? 7.850 11.311 -25.344 1.00 71.50 210 GLN A O 1
ATOM 1599 N N . LYS A 1 211 ? 6.783 12.533 -23.808 1.00 77.56 211 LYS A N 1
ATOM 1600 C CA . LYS A 1 211 ? 6.203 13.456 -24.789 1.00 77.56 211 LYS A CA 1
ATOM 1601 C C . LYS A 1 211 ? 7.220 14.497 -25.246 1.00 77.56 211 LYS A C 1
ATOM 1603 O O . LYS A 1 211 ? 7.144 14.892 -26.405 1.00 77.56 211 LYS A O 1
ATOM 1608 N N . GLU A 1 212 ? 8.114 14.954 -24.374 1.00 83.50 212 GLU A N 1
ATOM 1609 C CA . GLU A 1 212 ? 9.231 15.825 -24.742 1.00 83.50 212 GLU A CA 1
ATOM 1610 C C . GLU A 1 212 ? 10.222 15.074 -25.626 1.00 83.50 212 GLU A C 1
ATOM 1612 O O . GLU A 1 212 ? 10.500 15.569 -26.711 1.00 83.50 212 GLU A O 1
ATOM 1617 N N . GLU A 1 213 ? 10.626 13.853 -25.268 1.00 84.12 213 GLU A N 1
ATOM 1618 C CA . GLU A 1 213 ? 11.491 13.006 -26.105 1.00 84.12 213 GLU A CA 1
ATOM 1619 C C . GLU A 1 213 ? 10.858 12.720 -27.476 1.00 84.12 213 GLU A C 1
ATOM 1621 O O . GLU A 1 213 ? 11.505 12.864 -28.511 1.00 84.12 213 GLU A O 1
ATOM 1626 N N . LEU A 1 214 ? 9.564 12.372 -27.514 1.00 87.00 214 LEU A N 1
ATOM 1627 C CA . LEU A 1 214 ? 8.851 12.154 -28.776 1.00 87.00 214 LEU A CA 1
ATOM 1628 C C . LEU A 1 214 ? 8.748 13.445 -29.600 1.00 87.00 214 LEU A C 1
ATOM 1630 O O . LEU A 1 214 ? 8.789 13.397 -30.826 1.00 87.00 214 LEU A O 1
ATOM 1634 N N . LYS A 1 215 ? 8.577 14.595 -28.942 1.00 89.75 215 LYS A N 1
ATOM 1635 C CA . LYS A 1 215 ? 8.495 15.900 -29.606 1.00 89.75 215 LYS A CA 1
ATOM 1636 C C . LYS A 1 215 ? 9.856 16.328 -30.154 1.00 89.75 215 LYS A C 1
ATOM 1638 O O . LYS A 1 215 ? 9.888 16.848 -31.261 1.00 89.75 215 LYS A O 1
ATOM 1643 N N . GLU A 1 216 ? 10.936 16.086 -29.418 1.00 91.62 216 GLU A N 1
ATOM 1644 C CA . GLU A 1 216 ? 12.311 16.349 -29.849 1.00 91.62 216 GLU A CA 1
ATOM 1645 C C . GLU A 1 216 ? 12.685 15.460 -31.043 1.00 91.62 216 GLU A C 1
ATOM 1647 O O . GLU A 1 216 ? 13.116 15.981 -32.068 1.00 91.62 216 GLU A O 1
ATOM 1652 N N . ALA A 1 217 ? 12.381 14.158 -30.991 1.00 87.44 217 ALA A N 1
ATOM 1653 C CA . ALA A 1 217 ? 12.595 13.244 -32.118 1.00 87.44 217 ALA A CA 1
ATOM 1654 C C . ALA A 1 217 ? 11.805 13.654 -33.378 1.00 87.44 217 ALA A C 1
ATOM 1656 O O . ALA A 1 217 ? 12.314 13.574 -34.494 1.00 87.44 217 ALA A O 1
ATOM 1657 N N . LEU A 1 218 ? 10.566 14.134 -33.209 1.00 87.75 218 LEU A N 1
ATOM 1658 C CA . LEU A 1 218 ? 9.747 14.614 -34.327 1.00 87.75 218 LEU A CA 1
ATOM 1659 C C . LEU A 1 218 ? 10.256 15.946 -34.911 1.00 87.75 218 LEU A C 1
ATOM 1661 O O . LEU A 1 218 ? 10.018 16.231 -36.085 1.00 87.75 218 LEU A O 1
ATOM 1665 N N . GLU A 1 219 ? 10.898 16.786 -34.094 1.00 87.69 219 GLU A N 1
ATOM 1666 C CA . GLU A 1 219 ? 11.528 18.035 -34.538 1.00 87.69 219 GLU A CA 1
ATOM 1667 C C . GLU A 1 219 ? 12.847 17.754 -35.274 1.00 87.69 219 GLU A C 1
ATOM 1669 O O . GLU A 1 219 ? 13.079 18.355 -36.323 1.00 87.69 219 GLU A O 1
ATOM 1674 N N . GLU A 1 220 ? 13.648 16.787 -34.816 1.00 85.31 220 GLU A N 1
ATOM 1675 C CA . GLU A 1 220 ? 14.885 16.362 -35.487 1.00 85.31 220 GLU A CA 1
ATOM 1676 C C . GLU A 1 220 ? 14.603 15.744 -36.872 1.00 85.31 220 GLU A C 1
ATOM 1678 O O . GLU A 1 220 ? 15.223 16.139 -37.862 1.00 85.31 220 GLU A O 1
ATOM 1683 N N . GLU A 1 221 ? 13.581 14.884 -37.001 1.00 81.31 221 GLU A N 1
ATOM 1684 C CA . GLU A 1 221 ? 13.154 14.348 -38.309 1.00 81.31 221 GLU A CA 1
ATOM 1685 C C . GLU A 1 221 ? 12.676 15.445 -39.285 1.00 81.31 221 GLU A C 1
ATOM 1687 O O . GLU A 1 221 ? 12.834 15.312 -40.500 1.00 81.31 221 GLU A O 1
ATOM 1692 N N . GLN A 1 222 ? 12.109 16.549 -38.784 1.00 70.69 222 GLN A N 1
ATOM 1693 C CA . GLN A 1 222 ? 11.681 17.677 -39.625 1.00 70.69 222 GLN A CA 1
ATOM 1694 C C . GLN A 1 222 ? 12.832 18.594 -40.053 1.00 70.69 222 GLN A C 1
ATOM 1696 O O . GLN A 1 222 ? 12.692 19.307 -41.052 1.00 70.69 222 GLN A O 1
ATOM 1701 N N . GLU A 1 223 ? 13.949 18.611 -39.326 1.00 70.81 223 GLU A N 1
ATOM 1702 C CA . GLU A 1 223 ? 15.125 19.407 -39.691 1.00 70.81 223 GLU A CA 1
ATOM 1703 C C . GLU A 1 223 ? 16.034 18.696 -40.706 1.00 70.81 223 GLU A C 1
ATOM 1705 O O . GLU A 1 223 ? 16.715 19.375 -41.484 1.00 70.81 223 GLU A O 1
ATOM 1710 N N . GLU A 1 224 ? 16.003 17.361 -40.766 1.00 65.81 224 GLU A N 1
ATOM 1711 C CA . GLU A 1 224 ? 16.793 16.581 -41.727 1.00 65.81 224 GLU A CA 1
ATOM 1712 C C . GLU A 1 224 ? 16.161 16.450 -43.121 1.00 65.81 224 GLU A C 1
ATOM 1714 O O . GLU A 1 224 ? 16.881 16.163 -44.085 1.00 65.81 224 GLU A O 1
ATOM 1719 N N . GLU A 1 225 ? 14.862 16.729 -43.298 1.00 55.59 225 GLU A N 1
ATOM 1720 C CA . GLU A 1 225 ? 14.332 16.906 -44.650 1.00 55.59 225 GLU A CA 1
ATOM 1721 C C . GLU A 1 225 ? 14.828 18.246 -45.219 1.00 55.59 225 GLU A C 1
ATOM 1723 O O . GLU A 1 225 ? 14.444 19.323 -44.740 1.00 55.59 225 GLU A O 1
ATOM 1728 N N . PRO A 1 226 ? 15.678 18.240 -46.268 1.00 57.19 226 PRO A N 1
ATOM 1729 C CA . PRO A 1 226 ? 16.095 19.477 -46.893 1.00 57.19 226 PRO A CA 1
ATOM 1730 C C . PRO A 1 226 ? 14.836 20.201 -47.348 1.00 57.19 226 PRO A C 1
ATOM 1732 O O . PRO A 1 226 ? 13.992 19.617 -48.029 1.00 57.19 226 PRO A O 1
ATOM 1735 N N . ARG A 1 227 ? 14.742 21.488 -46.993 1.00 55.34 227 ARG A N 1
ATOM 1736 C CA . ARG A 1 227 ? 13.766 22.454 -47.509 1.00 55.34 227 ARG A CA 1
ATOM 1737 C C . ARG A 1 227 ? 13.921 22.584 -49.026 1.00 55.34 227 ARG A C 1
ATOM 1739 O O . ARG A 1 227 ? 14.321 23.627 -49.542 1.00 55.34 227 ARG A O 1
ATOM 1746 N N . ASN A 1 228 ? 13.597 21.532 -49.763 1.00 53.97 228 ASN A N 1
ATOM 1747 C CA . ASN A 1 228 ? 13.132 21.646 -51.119 1.00 53.97 228 ASN A CA 1
ATOM 1748 C C . ASN A 1 228 ? 11.865 22.464 -50.978 1.00 53.97 228 ASN A C 1
ATOM 1750 O O . ASN A 1 228 ? 10.850 21.974 -50.487 1.00 53.97 228 ASN A O 1
ATOM 1754 N N . ALA A 1 229 ? 11.987 23.754 -51.300 1.00 53.62 229 ALA A N 1
ATOM 1755 C CA . ALA A 1 229 ? 10.865 24.650 -51.472 1.00 53.62 229 ALA A CA 1
ATOM 1756 C C . ALA A 1 229 ? 9.733 23.827 -52.074 1.00 53.62 229 ALA A C 1
ATOM 1758 O O . ALA A 1 229 ? 9.945 23.200 -53.114 1.00 53.62 229 ALA A O 1
ATOM 1759 N N . ALA A 1 230 ? 8.599 23.763 -51.376 1.00 52.81 230 ALA A N 1
ATOM 1760 C CA . ALA A 1 230 ? 7.387 23.152 -51.877 1.00 52.81 230 ALA A CA 1
ATOM 1761 C C . ALA A 1 230 ? 6.995 23.910 -53.149 1.00 52.81 230 ALA A C 1
ATOM 1763 O O . ALA A 1 230 ? 6.183 24.833 -53.150 1.00 52.81 230 ALA A O 1
ATOM 1764 N N . VAL A 1 231 ? 7.642 23.547 -54.253 1.00 52.81 231 VAL A N 1
ATOM 1765 C CA . VAL A 1 231 ? 7.130 23.708 -55.588 1.00 52.81 231 VAL A CA 1
ATOM 1766 C C . VAL A 1 231 ? 5.829 22.941 -55.492 1.00 52.81 231 VAL A C 1
ATOM 1768 O O . VAL A 1 231 ? 5.844 21.719 -55.339 1.00 52.81 231 VAL A O 1
ATOM 1771 N N . TRP A 1 232 ? 4.712 23.669 -55.477 1.00 55.03 232 TRP A N 1
ATOM 1772 C CA . TRP A 1 232 ? 3.395 23.137 -55.803 1.00 55.03 232 TRP A CA 1
ATOM 1773 C C . TRP A 1 232 ? 3.497 22.528 -57.205 1.00 55.03 232 TRP A C 1
ATOM 1775 O O . TRP A 1 232 ? 3.104 23.127 -58.205 1.00 55.03 232 TRP A O 1
ATOM 1785 N N . SER A 1 233 ? 4.136 21.368 -57.293 1.00 58.22 233 SER A N 1
ATOM 1786 C CA . SER A 1 233 ? 4.226 20.586 -58.501 1.00 58.22 233 SER A CA 1
ATOM 1787 C C . SER A 1 233 ? 2.848 19.982 -58.652 1.00 58.22 233 SER A C 1
ATOM 1789 O O . SER A 1 233 ? 2.314 19.297 -57.779 1.00 58.22 233 SER A O 1
ATOM 1791 N N . THR A 1 234 ? 2.208 20.394 -59.733 1.00 66.06 234 THR A N 1
ATOM 1792 C CA . THR A 1 234 ? 0.947 19.814 -60.156 1.00 66.06 234 THR A CA 1
ATOM 1793 C C . THR A 1 234 ? 1.242 18.336 -60.393 1.00 66.06 234 THR A C 1
ATOM 1795 O O . THR A 1 234 ? 2.243 18.012 -61.030 1.00 66.06 234 THR A O 1
ATOM 1798 N N . THR A 1 235 ? 0.462 17.426 -59.805 1.00 77.50 235 THR A N 1
ATOM 1799 C CA . THR A 1 235 ? 0.723 15.996 -60.000 1.00 77.50 235 THR A CA 1
ATOM 1800 C C . THR A 1 235 ? 0.650 15.669 -61.498 1.00 77.50 235 THR A C 1
ATOM 1802 O O . THR A 1 235 ? -0.130 16.303 -62.215 1.00 77.50 235 THR A O 1
ATOM 1805 N N . PRO A 1 236 ? 1.415 14.682 -62.000 1.00 79.69 236 PRO A N 1
ATOM 1806 C CA . PRO A 1 236 ? 1.452 14.360 -63.431 1.00 79.69 236 PRO A CA 1
ATOM 1807 C C . PRO A 1 236 ? 0.064 14.063 -64.019 1.00 79.69 236 PRO A C 1
ATOM 1809 O O . PRO A 1 236 ? -0.220 14.371 -65.173 1.00 79.69 236 PRO A O 1
ATOM 1812 N N . GLU A 1 237 ? -0.835 13.504 -63.206 1.00 79.31 237 GLU A N 1
ATOM 1813 C CA . GLU A 1 237 ? -2.232 13.270 -63.578 1.00 79.31 237 GLU A CA 1
ATOM 1814 C C . GLU A 1 237 ? -3.018 14.572 -63.765 1.00 79.31 237 GLU A C 1
ATOM 1816 O O . GLU A 1 237 ? -3.811 14.684 -64.698 1.00 79.31 237 GLU A O 1
ATOM 1821 N N . LEU A 1 238 ? -2.792 15.576 -62.913 1.00 77.62 238 LEU A N 1
ATOM 1822 C CA . LEU A 1 238 ? -3.422 16.887 -63.050 1.00 77.62 238 LEU A CA 1
ATOM 1823 C C . LEU A 1 238 ? -2.855 17.650 -64.256 1.00 77.62 238 LEU A C 1
ATOM 1825 O O . LEU A 1 238 ? -3.624 18.284 -64.980 1.00 77.62 238 LEU A O 1
ATOM 1829 N N . GLU A 1 239 ? -1.554 17.539 -64.540 1.00 80.44 239 GLU A N 1
ATOM 1830 C CA . GLU A 1 239 ? -0.966 18.092 -65.771 1.00 80.44 239 GLU A CA 1
ATOM 1831 C C . GLU A 1 239 ? -1.577 17.445 -67.023 1.00 80.44 239 GLU A C 1
ATOM 1833 O O . GLU A 1 239 ? -1.980 18.155 -67.947 1.00 80.44 239 GLU A O 1
ATOM 1838 N N . ALA A 1 240 ? -1.761 16.119 -67.024 1.00 78.75 240 ALA A N 1
ATOM 1839 C CA . ALA A 1 240 ? -2.437 15.404 -68.111 1.00 78.75 240 ALA A CA 1
ATOM 1840 C C . ALA A 1 240 ? -3.915 15.813 -68.271 1.00 78.75 240 ALA A C 1
ATOM 1842 O O . ALA A 1 240 ? -4.445 15.808 -69.383 1.00 78.75 240 ALA A O 1
ATOM 1843 N N . MET A 1 241 ? -4.574 16.226 -67.183 1.00 72.44 241 MET A N 1
ATOM 1844 C CA . MET A 1 241 ? -5.922 16.812 -67.205 1.00 72.44 241 MET A CA 1
ATOM 1845 C C . MET A 1 241 ? -5.942 18.292 -67.636 1.00 72.44 241 MET A C 1
ATOM 1847 O O . MET A 1 241 ? -7.005 18.915 -67.641 1.00 72.44 241 MET A O 1
ATOM 1851 N N . GLY A 1 242 ? -4.799 18.863 -68.031 1.00 73.44 242 GLY A N 1
ATOM 1852 C CA . GLY A 1 242 ? -4.685 20.226 -68.554 1.00 73.44 242 GLY A CA 1
ATOM 1853 C C . GLY A 1 242 ? -4.547 21.303 -67.474 1.00 73.44 242 GLY A C 1
ATOM 1854 O O . GLY A 1 242 ? -4.716 22.497 -67.750 1.00 73.44 242 GLY A O 1
ATOM 1855 N N . HIS A 1 243 ? -4.240 20.915 -66.236 1.00 74.94 243 HIS A N 1
ATOM 1856 C CA . HIS A 1 243 ? -4.059 21.846 -65.130 1.00 74.94 243 HIS A CA 1
ATOM 1857 C C . HIS A 1 243 ? -2.804 22.705 -65.379 1.00 74.94 243 HIS A C 1
ATOM 1859 O O . HIS A 1 243 ? -1.687 22.208 -65.411 1.00 74.94 243 HIS A O 1
ATOM 1865 N N . GLY A 1 244 ? -2.999 24.006 -65.624 1.00 75.81 244 GLY A N 1
ATOM 1866 C CA . GLY A 1 244 ? -1.939 24.938 -66.045 1.00 75.81 244 GLY A CA 1
ATOM 1867 C C . GLY A 1 244 ? -2.063 25.441 -67.490 1.00 75.81 244 GLY A C 1
ATOM 1868 O O . GLY A 1 244 ? -1.507 26.492 -67.810 1.00 75.81 244 GLY A O 1
ATOM 1869 N N . HIS A 1 245 ? -2.862 24.785 -68.336 1.00 77.00 245 HIS A N 1
ATOM 1870 C CA . HIS A 1 245 ? -3.087 25.194 -69.727 1.00 77.00 245 HIS A CA 1
ATOM 1871 C C . HIS A 1 245 ? -4.287 26.149 -69.871 1.00 77.00 245 HIS A C 1
ATOM 1873 O O . HIS A 1 245 ? -5.256 26.089 -69.111 1.00 77.00 245 HIS A O 1
ATOM 1879 N N . ARG A 1 246 ? -4.226 27.066 -70.851 1.00 79.25 246 ARG A N 1
ATOM 1880 C CA . ARG A 1 246 ? -5.298 28.050 -71.133 1.00 79.25 246 ARG A CA 1
ATOM 1881 C C . ARG A 1 246 ? -6.555 27.421 -71.740 1.00 79.25 246 ARG A C 1
ATOM 1883 O O . ARG A 1 246 ? -7.624 28.019 -71.658 1.00 79.25 246 ARG A O 1
ATOM 1890 N N . THR A 1 247 ? -6.426 26.240 -72.329 1.00 79.94 247 THR A N 1
ATOM 1891 C CA . THR A 1 247 ? -7.500 25.479 -72.966 1.00 79.94 247 THR A CA 1
ATOM 1892 C C . THR A 1 247 ? -7.521 24.058 -72.408 1.00 79.94 247 THR A C 1
ATOM 1894 O O . THR A 1 247 ? -6.474 23.497 -72.088 1.00 79.94 247 THR A O 1
ATOM 1897 N N . LEU A 1 248 ? -8.718 23.495 -72.250 1.00 82.62 248 LEU A N 1
ATOM 1898 C CA . LEU A 1 248 ? -8.953 22.116 -71.824 1.00 82.62 248 LEU A CA 1
ATOM 1899 C C . LEU A 1 248 ? -9.643 21.360 -72.959 1.00 82.62 248 LEU A C 1
ATOM 1901 O O . LEU A 1 248 ? -10.556 21.892 -73.591 1.00 82.62 248 LEU A O 1
ATOM 1905 N N . VAL A 1 249 ? -9.231 20.115 -73.200 1.00 81.38 249 VAL A N 1
ATOM 1906 C CA . VAL A 1 249 ? -9.868 19.237 -74.191 1.00 81.38 249 VAL A CA 1
ATOM 1907 C C . VAL A 1 249 ? -10.890 18.362 -73.476 1.00 81.38 249 VAL A C 1
ATOM 1909 O O . VAL A 1 249 ? -10.530 17.433 -72.756 1.00 81.38 249 VAL A O 1
ATOM 1912 N N . VAL A 1 250 ? -12.177 18.631 -73.683 1.00 80.94 250 VAL A N 1
ATOM 1913 C CA . VAL A 1 250 ? -13.262 17.826 -73.110 1.00 80.94 250 VAL A CA 1
ATOM 1914 C C . VAL A 1 250 ? -13.938 17.072 -74.247 1.00 80.94 250 VAL A C 1
ATOM 1916 O O . VAL A 1 250 ? -14.533 17.670 -75.137 1.00 80.94 250 VAL A O 1
ATOM 1919 N N . ARG A 1 251 ? -13.823 15.735 -74.240 1.00 84.81 251 ARG A N 1
ATOM 1920 C CA . ARG A 1 251 ? -14.396 14.843 -75.274 1.00 84.81 251 ARG A CA 1
ATOM 1921 C C . ARG A 1 251 ? -13.952 15.183 -76.710 1.00 84.81 251 ARG A C 1
ATOM 1923 O O . ARG A 1 251 ? -14.732 15.056 -77.647 1.00 84.81 251 ARG A O 1
ATOM 1930 N N . GLY A 1 252 ? -12.699 15.604 -76.875 1.00 83.62 252 GLY A N 1
ATOM 1931 C CA . GLY A 1 252 ? -12.120 15.932 -78.183 1.00 83.62 252 GLY A CA 1
ATOM 1932 C C . GLY A 1 252 ? -12.467 17.326 -78.716 1.00 83.62 252 GLY A C 1
ATOM 1933 O O . GLY A 1 252 ? -12.096 17.634 -79.843 1.00 83.62 252 GLY A O 1
ATOM 1934 N N . VAL A 1 253 ? -13.147 18.167 -77.928 1.00 82.56 253 VAL A N 1
ATOM 1935 C CA . VAL A 1 253 ? -13.417 19.575 -78.257 1.00 82.56 253 VAL A CA 1
ATOM 1936 C C . VAL A 1 253 ? -12.630 20.476 -77.304 1.00 82.56 253 VAL A C 1
ATOM 1938 O O . VAL A 1 253 ? -12.589 20.233 -76.096 1.00 82.56 253 VAL A O 1
ATOM 1941 N N . GLU A 1 254 ? -11.976 21.503 -77.847 1.00 86.75 254 GLU A N 1
ATOM 1942 C CA . GLU A 1 254 ? -11.212 22.482 -77.071 1.00 86.75 254 GLU A CA 1
ATOM 1943 C C . GLU A 1 254 ? -12.130 23.556 -76.474 1.00 86.75 254 GLU A C 1
ATOM 1945 O O . GLU A 1 254 ? -12.903 24.203 -77.181 1.00 86.75 254 GLU A O 1
ATOM 1950 N N . HIS A 1 255 ? -12.012 23.777 -75.165 1.00 79.00 255 HIS A N 1
ATOM 1951 C CA . HIS A 1 255 ? -12.730 24.816 -74.430 1.00 79.00 255 HIS A CA 1
ATOM 1952 C C . HIS A 1 255 ? -11.745 25.730 -73.687 1.00 79.00 255 HIS A C 1
ATOM 1954 O O . HIS A 1 255 ? -10.710 25.252 -73.214 1.00 79.00 255 HIS A O 1
ATOM 1960 N N . PRO A 1 256 ? -12.035 27.035 -73.533 1.00 82.31 256 PRO A N 1
ATOM 1961 C CA . PRO A 1 256 ? -11.249 27.898 -72.657 1.00 82.31 256 PRO A CA 1
ATOM 1962 C C . PRO A 1 256 ? -11.322 27.376 -71.219 1.00 82.31 256 PRO A C 1
ATOM 1964 O O . PRO A 1 256 ? -12.391 26.997 -70.742 1.00 82.31 256 PRO A O 1
ATOM 1967 N N . ASN A 1 257 ? -10.179 27.333 -70.536 1.00 77.31 257 ASN A N 1
ATOM 1968 C CA . ASN A 1 257 ? -10.100 26.817 -69.177 1.00 77.31 257 ASN A CA 1
ATOM 1969 C C . ASN A 1 257 ? -10.768 27.808 -68.201 1.00 77.31 257 ASN A C 1
ATOM 1971 O O . ASN A 1 257 ? -10.205 28.886 -67.978 1.00 77.31 257 ASN A O 1
ATOM 1975 N N . PRO A 1 258 ? -11.910 27.459 -67.575 1.00 74.25 258 PRO A N 1
ATOM 1976 C CA . PRO A 1 258 ? -12.651 28.374 -66.705 1.00 74.25 258 PRO A CA 1
ATOM 1977 C C . PRO A 1 258 ? -11.857 28.792 -65.459 1.00 74.25 258 PRO A C 1
ATOM 1979 O O . PRO A 1 258 ? -12.115 29.857 -64.907 1.00 74.25 258 PRO A O 1
ATOM 1982 N N . LEU A 1 259 ? -10.845 28.014 -65.050 1.00 70.19 259 LEU A N 1
ATOM 1983 C CA . LEU A 1 259 ? -9.943 28.351 -63.939 1.00 70.19 259 LEU A CA 1
ATOM 1984 C C . LEU A 1 259 ? -8.901 29.426 -64.307 1.00 70.19 259 LEU A C 1
ATOM 1986 O O . LEU A 1 259 ? -8.155 29.890 -63.447 1.00 70.19 259 LEU A O 1
ATOM 1990 N N . ARG A 1 260 ? -8.801 29.798 -65.590 1.00 69.50 260 ARG A N 1
ATOM 1991 C CA . ARG A 1 260 ? -7.810 30.752 -66.121 1.00 69.50 260 ARG A CA 1
ATOM 1992 C C . ARG A 1 260 ? -8.427 31.867 -66.969 1.00 69.50 260 ARG A C 1
ATOM 1994 O O . ARG A 1 260 ? -7.759 32.875 -67.179 1.00 69.50 260 ARG A O 1
ATOM 2001 N N . SER A 1 261 ? -9.649 31.704 -67.478 1.00 62.19 261 SER A N 1
ATOM 2002 C CA . SER A 1 261 ? -10.232 32.613 -68.475 1.00 62.19 261 SER A CA 1
ATOM 2003 C C . SER A 1 261 ? -10.915 33.870 -67.921 1.00 62.19 261 SER A C 1
ATOM 2005 O O . SER A 1 261 ? -11.363 34.683 -68.719 1.00 62.19 261 SER A O 1
ATOM 2007 N N . CYS A 1 262 ? -10.938 34.089 -66.604 1.00 62.22 262 CYS A N 1
ATOM 2008 C CA . CYS A 1 262 ? -11.338 35.370 -66.007 1.00 62.22 262 CYS A CA 1
ATOM 2009 C C . CYS A 1 262 ? -10.438 35.709 -64.808 1.00 62.22 262 CYS A C 1
ATOM 2011 O O . CYS A 1 262 ? -10.823 35.449 -63.667 1.00 62.22 262 CYS A O 1
ATOM 2013 N N . PRO A 1 263 ? -9.235 36.277 -65.006 1.00 58.62 263 PRO A N 1
ATOM 2014 C CA . PRO A 1 263 ? -8.622 37.025 -63.921 1.00 58.62 263 PRO A CA 1
ATOM 2015 C C . PRO A 1 263 ? -9.527 38.233 -63.652 1.00 58.62 263 PRO A C 1
ATOM 2017 O O . PRO A 1 263 ? -9.710 39.053 -64.545 1.00 58.62 263 PRO A O 1
ATOM 2020 N N . VAL A 1 264 ? -10.118 38.331 -62.457 1.00 57.47 264 VAL A N 1
ATOM 2021 C CA . VAL A 1 264 ? -10.762 39.577 -62.017 1.00 57.47 264 VAL A CA 1
ATOM 2022 C C . VAL A 1 264 ? -9.677 40.645 -62.056 1.00 57.47 264 VAL A C 1
ATOM 2024 O O . VAL A 1 264 ? -8.700 40.568 -61.302 1.00 57.47 264 VAL A O 1
ATOM 2027 N N . THR A 1 265 ? -9.781 41.580 -62.993 1.00 68.19 265 THR A N 1
ATOM 2028 C CA . THR A 1 265 ? -8.856 42.707 -63.036 1.00 68.19 265 THR A CA 1
ATOM 2029 C C . THR A 1 265 ? -9.337 43.760 -62.047 1.00 68.19 265 THR A C 1
ATOM 2031 O O . THR A 1 265 ? -10.498 43.772 -61.649 1.00 68.19 265 THR A O 1
ATOM 2034 N N . ARG A 1 266 ? -8.440 44.634 -61.578 1.00 55.88 266 ARG A N 1
ATOM 2035 C CA . ARG A 1 266 ? -8.820 45.682 -60.612 1.00 55.88 266 ARG A CA 1
ATOM 2036 C C . ARG A 1 266 ? -9.865 46.659 -61.158 1.00 55.88 266 ARG A C 1
ATOM 2038 O O . ARG A 1 266 ? -10.482 47.343 -60.358 1.00 55.88 266 ARG A O 1
ATOM 2045 N N . ASP A 1 267 ? -10.052 46.698 -62.473 1.00 61.44 267 ASP A N 1
ATOM 2046 C CA . ASP A 1 267 ? -11.020 47.564 -63.145 1.00 61.44 267 ASP A CA 1
ATOM 2047 C C . ASP A 1 267 ? -12.453 46.988 -63.124 1.00 61.44 267 ASP A C 1
ATOM 2049 O O . ASP A 1 267 ? -13.397 47.695 -63.468 1.00 61.44 267 ASP A O 1
ATOM 2053 N N . ASP A 1 268 ? -12.626 45.731 -62.690 1.00 56.06 268 ASP A N 1
ATOM 2054 C CA . ASP A 1 268 ? -13.924 45.049 -62.564 1.00 56.06 268 ASP A CA 1
ATOM 2055 C C . ASP A 1 268 ? -14.519 45.119 -61.133 1.00 56.06 268 ASP A C 1
ATOM 2057 O O . ASP A 1 268 ? -15.527 44.461 -60.858 1.00 56.06 268 ASP A O 1
ATOM 2061 N N . ILE A 1 269 ? -13.890 45.869 -60.211 1.00 54.06 269 ILE A N 1
ATOM 2062 C CA . ILE A 1 269 ? -14.301 46.042 -58.797 1.00 54.06 269 ILE A CA 1
ATOM 2063 C C . ILE A 1 269 ? -14.761 47.476 -58.535 1.00 54.06 269 ILE A C 1
ATOM 2065 O O . ILE A 1 269 ? -14.008 48.411 -58.887 1.00 54.06 269 ILE A O 1
#

Foldseek 3Di:
DDDDDDDDDDDDDDDPDDPPPPPPCPPFDFQFWKADLPPRDTDTFTADDDFQGRAADDDPDNFAAWQNIATDGPFKHFDAAPDQPFFDKAFQDPVNPFQQKWWAARPGRGIGGWDFPDFPPDDPPPPPPCVVVVPPPPPDDDDDDPDDDPPPPPPPDPPVPPPDDDDDPDGGITGTHHFQDQDPVRDTRHSGIGMMGGDDDPPPPVCVVVVVVVVVVVVVVVVPPPCPPPPVPQ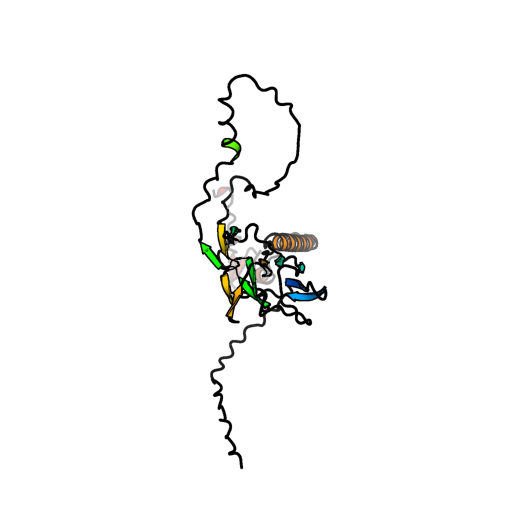PVVVVVQVNVHQWGQDPNDIDGDPVPPDDPDPVND

Organism: NCBI:txid390896

Secondary structure (DSSP, 8-state):
----PPPP----PPP--------------EEEEEE-TTT--EEEEE--SSS-TT-B---SSSPPP-TTSEEE-SSEEE---S-TTS-EEEEPPTT-S--SEEEE-TTT-BEEEPEEEEEE-S----PPPGGGTTSSSSS---S-------------------PPPSSSPPPPEEEEE-SSPBPTTSPBP-TTSEEEEE----TTHHHHHHHHHHHHHHHHHHHHS----------HHHHHTTTT-SEEEETTEEEE-TTTS----GGG-

pLDDT: mean 75.75, std 18.74, range [39.47, 98.56]

Radius of gyration: 36.79 Å; chains: 1; bounding box: 36×106×122 Å

Sequence (269 aa):
MPASASVPTLHIQRPSDESDNIQEHVPLTIAGDWHCCKCQLPTPIYLRAGPHPLGALACECPHKPCGNCTLTSDLVKQFLPIDEAEPAVIPASPTGQEVPFGSVCTACGLSWRAREISRHKKSLRKMPSLSLAQRTRNRLAPEGGRLRKTQSSHVLGNKRIITPPGVGKQAEFAAVEFTGRECTCGWVMDLGALCFQIVEPRVGEEKEEQKEELKEALEEEQEEEPRNAAVWSTTPELEAMGHGHRTLVVRGVEHPNPLRSCPVTRDDI

InterPro domains:
  IPR058253 Probable double zinc ribbon domain [PF26652] (32-120)